Protein AF-A0A8T4ANC4-F1 (afdb_monomer)

Nearest PDB structures (foldseek):
  5xg2-assembly1_A  TM=4.108E-01  e=2.585E+00  Pyrococcus yayanosii CH1
  3ja6-assembly1_H  TM=3.100E-01  e=5.871E+00  Escherichia coli
  5nnv-assembly1_A  TM=3.355E-01  e=8.610E+00  Bacillus subtilis subsp. subtilis str. 168

Solvent-accessible surface area (backbone atoms only — not comparable to full-atom values): 14497 Å² total; per-residue (Å²): 143,85,82,85,87,81,89,78,90,84,82,88,84,86,84,88,86,80,91,85,85,85,86,83,89,81,90,84,80,87,84,82,96,83,64,72,63,65,54,47,55,53,48,50,52,50,51,50,50,51,47,53,52,51,51,50,52,47,52,51,52,51,50,53,52,51,50,51,55,49,51,60,47,52,54,47,52,55,49,50,54,50,49,51,54,50,50,55,53,50,51,56,49,49,51,55,51,50,54,57,45,50,56,49,50,50,55,50,51,51,53,50,51,55,49,49,50,57,48,51,52,58,47,50,55,50,51,49,57,47,45,56,55,49,34,55,54,49,51,58,48,50,54,52,52,50,60,48,50,55,56,47,51,61,50,48,53,54,45,41,73,74,70,44,89,50,64,70,31,53,50,32,44,48,54,17,51,51,31,40,51,52,16,48,54,32,37,49,53,38,50,49,50,50,55,56,50,64,63,42,48,37,99,78,76,52,66,74,51,56,71,67,58,55,52,46,54,54,52,49,38,52,46,54,23,50,51,32,47,48,51,16,52,50,34,42,48,51,19,50,49,40,52,47,51,51,53,52,53,53,55,53,57,69,71,74,114

Sequence (257 aa):
MKKSFKSVSGAALALAFLLGGAPALAQDASTVSVDRETARVEFEAKREANRAEFEATRVEIDATRDVKRAEEREERIVSEEREDRLRISEDGRKENIEEKREERKEKLAERKADLREKLSDRAKDRIEKYLERMSRKMSAMADRLEQIVDRFDDRLNKIEEDGNDVSSARTALADAKEAISDARAQIEILANTSVDLSSSLGADGSVATDPREALAKVKEAASTAREALKDAHESLRDAVEAIRNLKLSASVLNAVE

Secondary structure (DSSP, 8-state):
----PPP----------------------------TTHHHHHHHHHHHHHHHHHHHHHHHHHHHHHHHHHHHHHHHHHHHHHHHHHHHHHHHHHHHHHHHHHHHHHHHHHHHHHHHHHHHHHHHHHHHHHHHHHHHHHHHHHHHHHHHHHHHHHHHHHHHHTT---HHHHHHHHHHHHHHHHHHHHHHHHHHHHHHHHHHS-TTS--SS-HHHHHHHHHHHHHHHHHHHHHHHHHHHHHHHHHHHHHHHHHHHTTT-

Radius of gyration: 59.28 Å; Cα contacts (8 Å, |Δi|>4): 116; chains: 1; bounding box: 136×34×156 Å

Structure (mmCIF, N/CA/C/O backbone):
data_AF-A0A8T4ANC4-F1
#
_entry.id   AF-A0A8T4ANC4-F1
#
loop_
_atom_site.group_PDB
_atom_site.id
_atom_site.type_symbol
_atom_site.label_atom_id
_atom_site.label_alt_id
_atom_site.label_comp_id
_atom_site.label_asym_id
_atom_site.label_entity_id
_atom_site.label_seq_id
_atom_site.pdbx_PDB_ins_code
_atom_site.Cartn_x
_atom_site.Cartn_y
_atom_site.Cartn_z
_atom_site.occupancy
_atom_site.B_iso_or_equiv
_atom_site.auth_seq_id
_atom_site.auth_comp_id
_atom_site.auth_asym_id
_atom_site.auth_atom_id
_atom_site.pdbx_PDB_model_num
ATOM 1 N N . MET A 1 1 ? 45.844 6.140 -20.511 1.00 45.94 1 MET A N 1
ATOM 2 C CA . MET A 1 1 ? 47.074 5.313 -20.531 1.00 45.94 1 MET A CA 1
ATOM 3 C C . MET A 1 1 ? 46.849 4.087 -21.407 1.00 45.94 1 MET A C 1
ATOM 5 O O . MET A 1 1 ? 46.206 3.157 -20.948 1.00 45.94 1 MET A O 1
ATOM 9 N N . LYS A 1 2 ? 47.349 4.072 -22.646 1.00 39.16 2 LYS A N 1
ATOM 10 C CA . LYS A 1 2 ? 47.641 2.845 -23.410 1.00 39.16 2 LYS A CA 1
ATOM 11 C C . LYS A 1 2 ? 48.737 3.187 -24.423 1.00 39.16 2 LYS A C 1
ATOM 13 O O . LYS A 1 2 ? 48.674 4.222 -25.076 1.00 39.16 2 LYS A O 1
ATOM 18 N N . LYS A 1 3 ? 49.804 2.392 -24.377 1.00 38.97 3 LYS A N 1
ATOM 19 C CA . LYS A 1 3 ? 51.144 2.651 -24.913 1.00 38.97 3 LYS A CA 1
ATOM 20 C C . LYS A 1 3 ? 51.295 2.150 -26.357 1.00 38.97 3 LYS A C 1
ATOM 22 O O . LYS A 1 3 ? 50.719 1.130 -26.705 1.00 38.97 3 LYS A O 1
ATOM 27 N N . SER A 1 4 ? 52.128 2.883 -27.101 1.00 40.22 4 SER A N 1
ATOM 28 C CA . SER A 1 4 ? 53.054 2.520 -28.193 1.00 40.22 4 SER A CA 1
ATOM 29 C C . SER A 1 4 ? 52.849 1.230 -29.002 1.00 40.22 4 SER A C 1
ATOM 31 O O . SER A 1 4 ? 52.949 0.132 -28.457 1.00 40.22 4 SER A O 1
ATOM 33 N N . PHE A 1 5 ? 52.842 1.376 -30.330 1.00 38.88 5 PHE A N 1
ATOM 34 C CA . PHE A 1 5 ? 53.338 0.359 -31.260 1.00 38.88 5 PHE A CA 1
ATOM 35 C C . PHE A 1 5 ? 54.724 0.783 -31.770 1.00 38.88 5 PHE A C 1
ATOM 37 O O . PHE A 1 5 ? 54.884 1.874 -32.314 1.00 38.88 5 PHE A O 1
ATOM 44 N N . LYS A 1 6 ? 55.732 -0.060 -31.522 1.00 40.78 6 LYS A N 1
ATOM 45 C CA . LYS A 1 6 ? 57.096 0.059 -32.054 1.00 40.78 6 LYS A CA 1
ATOM 46 C C . LYS A 1 6 ? 57.161 -0.623 -33.421 1.00 40.78 6 LYS A C 1
ATOM 48 O O . LYS A 1 6 ? 56.666 -1.737 -33.566 1.00 40.78 6 LYS A O 1
ATOM 53 N N . SER A 1 7 ? 57.817 0.028 -34.375 1.00 42.31 7 SER A N 1
ATOM 54 C CA . SER A 1 7 ? 58.335 -0.570 -35.603 1.00 42.31 7 SER A CA 1
ATOM 55 C C . SER A 1 7 ? 59.551 -1.449 -35.288 1.00 42.31 7 SER A C 1
ATOM 57 O O . SER A 1 7 ? 60.391 -1.086 -34.462 1.00 42.31 7 SER A O 1
ATOM 59 N N . VAL A 1 8 ? 59.649 -2.608 -35.942 1.00 43.81 8 VAL A N 1
ATOM 60 C CA . VAL A 1 8 ? 60.835 -3.471 -35.909 1.00 43.81 8 VAL A CA 1
ATOM 61 C C . VAL A 1 8 ? 61.186 -3.881 -37.335 1.00 43.81 8 VAL A C 1
ATOM 63 O O . VAL A 1 8 ? 60.352 -4.407 -38.068 1.00 43.81 8 VAL A O 1
ATOM 66 N N . SER A 1 9 ? 62.436 -3.591 -37.688 1.00 41.03 9 SER A N 1
ATOM 67 C CA . SER A 1 9 ? 63.165 -4.007 -38.881 1.00 41.03 9 SER A CA 1
ATOM 68 C C . SER A 1 9 ? 63.249 -5.526 -39.039 1.00 41.03 9 SER A C 1
ATOM 70 O O . SER A 1 9 ? 63.432 -6.245 -38.060 1.00 41.03 9 SER A O 1
ATOM 72 N N . GLY A 1 10 ? 63.266 -5.992 -40.288 1.00 36.00 10 GLY A N 1
ATOM 73 C CA . GLY A 1 10 ? 63.729 -7.325 -40.672 1.00 36.00 10 GLY A CA 1
ATOM 74 C C . GLY A 1 10 ? 64.713 -7.204 -41.832 1.00 36.00 10 GLY A C 1
ATOM 75 O O . GLY A 1 10 ? 64.363 -6.688 -42.889 1.00 36.00 10 GLY A O 1
ATOM 76 N N . ALA A 1 11 ? 65.955 -7.611 -41.589 1.00 37.06 11 ALA A N 1
ATOM 77 C CA . ALA A 1 11 ? 67.094 -7.520 -42.487 1.00 37.06 11 ALA A CA 1
ATOM 78 C C . ALA A 1 11 ? 67.348 -8.834 -43.248 1.00 37.06 11 ALA A C 1
ATOM 80 O O . ALA A 1 11 ? 67.011 -9.903 -42.753 1.00 37.06 11 ALA A O 1
ATOM 81 N N . ALA A 1 12 ? 68.077 -8.690 -44.363 1.00 35.41 12 ALA A N 1
ATOM 82 C CA . ALA A 1 12 ? 69.044 -9.628 -44.947 1.00 35.41 12 ALA A CA 1
ATOM 83 C C . ALA A 1 12 ? 68.546 -10.962 -45.541 1.00 35.41 12 ALA A C 1
ATOM 85 O O . ALA A 1 12 ? 68.026 -11.810 -44.832 1.00 35.41 12 ALA A O 1
ATOM 86 N N . LEU A 1 13 ? 68.909 -11.228 -46.805 1.00 34.06 13 LEU A N 1
ATOM 87 C CA . LEU A 1 13 ? 69.908 -12.267 -47.099 1.00 34.06 13 LEU A CA 1
ATOM 88 C C . LEU A 1 13 ? 70.420 -12.184 -48.547 1.00 34.06 13 LEU A C 1
ATOM 90 O O . LEU A 1 13 ? 69.656 -12.152 -49.506 1.00 34.06 13 LEU A O 1
ATOM 94 N N . ALA A 1 14 ? 71.744 -12.140 -48.663 1.00 38.69 14 ALA A N 1
ATOM 95 C CA . ALA A 1 14 ? 72.514 -12.244 -49.891 1.00 38.69 14 ALA A CA 1
ATOM 96 C C . ALA A 1 14 ? 72.558 -13.696 -50.395 1.00 38.69 14 ALA A C 1
ATOM 98 O O . ALA A 1 14 ? 72.587 -14.621 -49.585 1.00 38.69 14 ALA A O 1
ATOM 99 N N . LEU A 1 15 ? 72.681 -13.894 -51.711 1.00 34.56 15 LEU A N 1
ATOM 100 C CA . LEU A 1 15 ? 73.161 -15.160 -52.264 1.00 34.56 15 LEU A CA 1
ATOM 101 C C . LEU A 1 15 ? 74.187 -14.894 -53.370 1.00 34.56 15 LEU A C 1
ATOM 103 O O . LEU A 1 15 ? 73.854 -14.587 -54.512 1.00 34.56 15 LEU A O 1
ATOM 107 N N . ALA A 1 16 ? 75.455 -14.985 -52.976 1.00 38.34 16 ALA A N 1
ATOM 108 C CA . ALA A 1 16 ? 76.593 -15.153 -53.860 1.00 38.34 16 ALA A CA 1
ATOM 109 C C . ALA A 1 16 ? 76.707 -16.637 -54.240 1.00 38.34 16 ALA A C 1
ATOM 111 O O . ALA A 1 16 ? 76.628 -17.497 -53.363 1.00 38.34 16 ALA A O 1
ATOM 112 N N . PHE A 1 17 ? 76.950 -16.930 -55.517 1.00 36.00 17 PHE A N 1
ATOM 113 C CA . PHE A 1 17 ? 77.496 -18.218 -55.940 1.00 36.00 17 PHE A CA 1
ATOM 114 C C . PHE A 1 17 ? 78.800 -17.970 -56.699 1.00 36.00 17 PHE A C 1
ATOM 116 O O . PHE A 1 17 ? 78.874 -17.145 -57.608 1.00 36.00 17 PHE A O 1
ATOM 123 N N . LEU A 1 18 ? 79.838 -18.645 -56.223 1.00 36.09 18 LEU A N 1
ATOM 124 C CA . LEU A 1 18 ? 81.259 -18.475 -56.496 1.00 36.09 18 LEU A CA 1
ATOM 125 C C . LEU A 1 18 ? 81.783 -19.837 -56.988 1.00 36.09 18 LEU A C 1
ATOM 127 O O . LEU A 1 18 ? 81.267 -20.867 -56.561 1.00 36.09 18 LEU A O 1
ATOM 131 N N . LEU A 1 19 ? 82.867 -19.795 -57.771 1.00 34.94 19 LEU A N 1
ATOM 132 C CA . LEU A 1 19 ? 83.846 -20.856 -58.082 1.00 34.94 19 LEU A CA 1
ATOM 133 C C . LEU A 1 19 ? 83.622 -21.777 -59.292 1.00 34.94 19 LEU A C 1
ATOM 135 O O . LEU A 1 19 ? 82.712 -22.595 -59.326 1.00 34.94 19 LEU A O 1
ATOM 139 N N . GLY A 1 20 ? 84.649 -21.786 -60.157 1.00 33.09 20 GLY A N 1
ATOM 140 C CA . GLY A 1 20 ? 85.230 -23.049 -60.621 1.00 33.09 20 GLY A CA 1
ATOM 141 C C . GLY A 1 20 ? 86.049 -23.013 -61.917 1.00 33.09 20 GLY A C 1
ATOM 142 O O . GLY A 1 20 ? 85.520 -23.370 -62.957 1.00 33.09 20 GLY A O 1
ATOM 143 N N . GLY A 1 21 ? 87.357 -22.727 -61.826 1.00 33.56 21 GLY A N 1
ATOM 144 C CA . GLY A 1 21 ? 88.378 -23.437 -62.624 1.00 33.56 21 GLY A CA 1
ATOM 145 C C . GLY A 1 21 ? 89.008 -22.734 -63.839 1.00 33.56 21 GLY A C 1
ATOM 146 O O . GLY A 1 21 ? 88.454 -22.745 -64.930 1.00 33.56 21 GLY A O 1
ATOM 147 N N . ALA A 1 22 ? 90.243 -22.247 -63.669 1.00 46.62 22 ALA A N 1
ATOM 148 C CA . ALA A 1 22 ? 91.255 -22.175 -64.737 1.00 46.62 22 ALA A CA 1
ATOM 149 C C . ALA A 1 22 ? 92.003 -23.527 -64.826 1.00 46.62 22 ALA A C 1
ATOM 151 O O . ALA A 1 22 ? 92.054 -24.232 -63.811 1.00 46.62 22 ALA A O 1
ATOM 152 N N . PRO A 1 23 ? 92.617 -23.889 -65.975 1.00 51.31 23 PRO A N 1
ATOM 153 C CA . PRO A 1 23 ? 94.068 -23.661 -66.077 1.00 51.31 23 PRO A CA 1
ATOM 154 C C . PRO A 1 23 ? 94.650 -23.385 -67.491 1.00 51.31 23 PRO A C 1
ATOM 156 O O . PRO A 1 23 ? 94.137 -23.829 -68.508 1.00 51.31 23 PRO A O 1
ATOM 159 N N . ALA A 1 24 ? 95.793 -22.684 -67.466 1.00 41.00 24 ALA A N 1
ATOM 160 C CA . ALA A 1 24 ? 97.054 -22.890 -68.205 1.00 41.00 24 ALA A CA 1
ATOM 161 C C . ALA A 1 24 ? 97.133 -22.970 -69.758 1.00 41.00 24 ALA A C 1
ATOM 163 O O . ALA A 1 24 ? 96.743 -23.947 -70.379 1.00 41.00 24 ALA A O 1
ATOM 164 N N . LEU A 1 25 ? 97.817 -21.951 -70.311 1.00 44.84 25 LEU A N 1
ATOM 165 C CA . LEU A 1 25 ? 98.916 -21.942 -71.309 1.00 44.84 25 LEU A CA 1
ATOM 166 C C . LEU A 1 25 ? 99.045 -23.069 -72.362 1.00 44.84 25 LEU A C 1
ATOM 168 O O . LEU A 1 25 ? 99.369 -24.198 -72.012 1.00 44.84 25 LEU A O 1
ATOM 172 N N . ALA A 1 26 ? 99.093 -22.677 -73.645 1.00 37.03 26 ALA A N 1
ATOM 173 C CA . ALA A 1 26 ? 100.099 -23.148 -74.612 1.00 37.03 26 ALA A CA 1
ATOM 174 C C . ALA A 1 26 ? 100.214 -22.182 -75.811 1.00 37.03 26 ALA A C 1
ATOM 176 O O . ALA A 1 26 ? 99.214 -21.686 -76.326 1.00 37.03 26 ALA A O 1
ATOM 177 N N . GLN A 1 27 ? 101.456 -21.901 -76.208 1.00 39.12 27 GLN A N 1
ATOM 178 C CA . GLN A 1 27 ? 101.851 -21.204 -77.435 1.00 39.12 27 GLN A CA 1
ATOM 179 C C . GLN A 1 27 ? 101.400 -22.003 -78.667 1.00 39.12 27 GLN A C 1
ATOM 181 O O . GLN A 1 27 ? 101.553 -23.216 -78.652 1.00 39.12 27 GLN A O 1
ATOM 186 N N . ASP A 1 28 ? 100.987 -21.343 -79.752 1.00 33.12 28 ASP A N 1
ATOM 187 C CA . ASP A 1 28 ? 101.677 -21.570 -81.024 1.00 33.12 28 ASP A CA 1
ATOM 188 C C . ASP A 1 28 ? 101.435 -20.453 -82.039 1.00 33.12 28 ASP A C 1
ATOM 190 O O . ASP A 1 28 ? 100.397 -19.788 -82.069 1.00 33.12 28 ASP A O 1
ATOM 194 N N . ALA A 1 29 ? 102.475 -20.209 -82.820 1.00 35.03 29 ALA A N 1
ATOM 195 C CA . ALA A 1 29 ? 102.583 -19.130 -83.772 1.00 35.03 29 ALA A CA 1
ATOM 196 C C . ALA A 1 29 ? 101.974 -19.504 -85.129 1.00 35.03 29 ALA A C 1
ATOM 198 O O . ALA A 1 29 ? 102.022 -20.647 -85.564 1.00 35.03 29 ALA A O 1
ATOM 199 N N . SER A 1 30 ? 101.565 -18.460 -85.855 1.00 40.00 30 SER A N 1
ATOM 200 C CA . SER A 1 30 ? 101.460 -18.396 -87.319 1.00 40.00 30 SER A CA 1
ATOM 201 C C . SER A 1 30 ? 100.436 -19.312 -88.004 1.00 40.00 30 SER A C 1
ATOM 203 O O . SER A 1 30 ? 100.580 -20.524 -88.046 1.00 40.00 30 SER A O 1
ATOM 205 N N . THR A 1 31 ? 99.453 -18.720 -88.688 1.00 37.53 31 THR A N 1
ATOM 206 C CA . THR A 1 31 ? 99.399 -18.648 -90.163 1.00 37.53 31 THR A CA 1
ATOM 207 C C . THR A 1 31 ? 98.029 -18.151 -90.654 1.00 37.53 31 THR A C 1
ATOM 209 O O . THR A 1 31 ? 96.979 -18.593 -90.216 1.00 37.53 31 THR A O 1
ATOM 212 N N . VAL A 1 32 ? 98.094 -17.223 -91.612 1.00 37.09 32 VAL A N 1
ATOM 213 C CA . VAL A 1 32 ? 97.262 -17.179 -92.827 1.00 37.09 32 VAL A CA 1
ATOM 214 C C . VAL A 1 32 ? 95.788 -16.764 -92.685 1.00 37.09 32 VAL A C 1
ATOM 216 O O . VAL A 1 32 ? 94.837 -17.529 -92.622 1.00 37.09 32 VAL A O 1
ATOM 219 N N . SER A 1 33 ? 95.654 -15.448 -92.791 1.00 48.84 33 SER A N 1
ATOM 220 C CA . SER A 1 33 ? 94.652 -14.690 -93.537 1.00 48.84 33 SER A CA 1
ATOM 221 C C . SER A 1 33 ? 93.990 -15.388 -94.747 1.00 48.84 33 SER A C 1
ATOM 223 O O . SER A 1 33 ? 94.434 -15.144 -95.862 1.00 48.84 33 SER A O 1
ATOM 225 N N . VAL A 1 34 ? 92.893 -16.134 -94.558 1.00 48.47 34 VAL A N 1
ATOM 226 C CA . VAL A 1 34 ? 91.759 -16.267 -95.513 1.00 48.47 34 VAL A CA 1
ATOM 227 C C . VAL A 1 34 ? 90.491 -16.712 -94.745 1.00 48.47 34 VAL A C 1
ATOM 229 O O . VAL A 1 34 ? 90.050 -17.836 -94.901 1.00 48.47 34 VAL A O 1
ATOM 232 N N . ASP A 1 35 ? 89.920 -15.880 -93.861 1.00 49.34 35 ASP A N 1
ATOM 233 C CA . ASP A 1 35 ? 88.627 -16.207 -93.194 1.00 49.34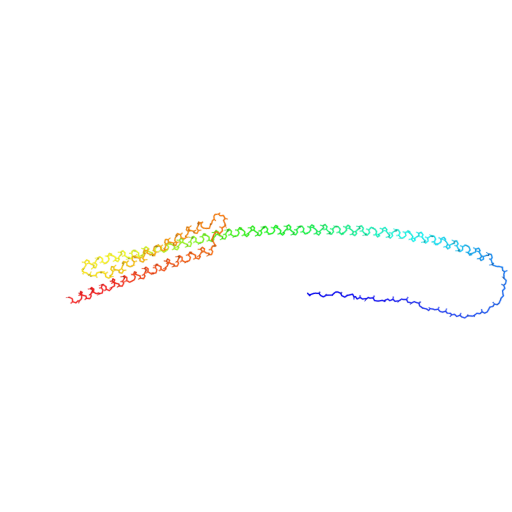 35 ASP A CA 1
ATOM 234 C C . ASP A 1 35 ? 87.893 -14.965 -92.625 1.00 49.34 35 ASP A C 1
ATOM 236 O O . ASP A 1 35 ? 87.234 -14.981 -91.587 1.00 49.34 35 ASP A O 1
ATOM 240 N N . ARG A 1 36 ? 88.066 -13.801 -93.272 1.00 49.44 36 ARG A N 1
ATOM 241 C CA . ARG A 1 36 ? 87.538 -12.504 -92.788 1.00 49.44 36 ARG A CA 1
ATOM 242 C C . ARG A 1 36 ? 86.179 -12.120 -93.391 1.00 49.44 36 ARG A C 1
ATOM 244 O O . ARG A 1 36 ? 85.503 -11.255 -92.837 1.00 49.44 36 ARG A O 1
ATOM 251 N N . GLU A 1 37 ? 85.788 -12.735 -94.508 1.00 53.03 37 GLU A N 1
ATOM 252 C CA . GLU A 1 37 ? 84.476 -12.537 -95.148 1.00 53.03 37 GLU A CA 1
ATOM 253 C C . GLU A 1 37 ? 83.412 -13.486 -94.584 1.00 53.03 37 GLU A C 1
ATOM 255 O O . GLU A 1 37 ? 82.323 -13.032 -94.243 1.00 53.03 37 GLU A O 1
ATOM 260 N N . THR A 1 38 ? 83.753 -14.757 -94.364 1.00 56.94 38 THR A N 1
ATOM 261 C CA . THR A 1 38 ? 82.919 -15.760 -93.672 1.00 56.94 38 THR A CA 1
ATOM 262 C C . THR A 1 38 ? 82.548 -15.297 -92.261 1.00 56.94 38 THR A C 1
ATOM 264 O O . THR A 1 38 ? 81.372 -15.259 -91.908 1.00 56.94 38 THR A O 1
ATOM 267 N N . ALA A 1 39 ? 83.520 -14.782 -91.501 1.00 57.03 39 ALA A N 1
ATOM 268 C CA . ALA A 1 39 ? 83.288 -14.222 -90.169 1.00 57.03 39 ALA A CA 1
ATOM 269 C C . ALA A 1 39 ? 82.398 -12.958 -90.154 1.00 57.03 39 ALA A C 1
ATOM 271 O O . ALA A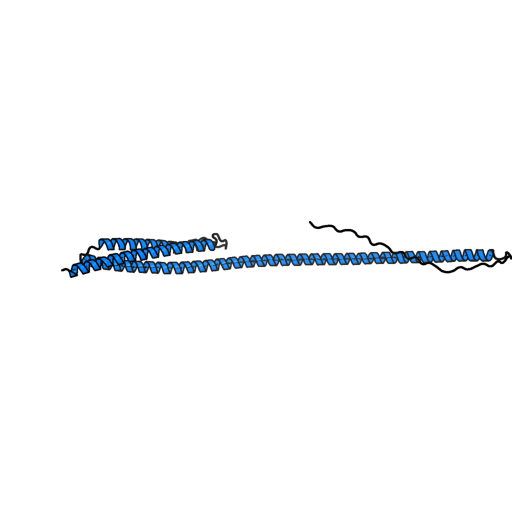 1 39 ? 81.715 -12.706 -89.162 1.00 57.03 39 ALA A O 1
ATOM 272 N N . ARG A 1 40 ? 82.386 -12.144 -91.224 1.00 61.09 40 ARG A N 1
ATOM 273 C CA . ARG A 1 40 ? 81.507 -10.960 -91.329 1.00 61.09 40 ARG A CA 1
ATOM 274 C C . ARG A 1 40 ? 80.070 -11.346 -91.665 1.00 61.09 40 ARG A C 1
ATOM 276 O O . ARG A 1 40 ? 79.160 -10.831 -91.025 1.00 61.09 40 ARG A O 1
ATOM 283 N N . VAL A 1 41 ? 79.883 -12.280 -92.597 1.00 64.50 41 VAL A N 1
ATOM 284 C CA . VAL A 1 41 ? 78.559 -12.811 -92.957 1.00 64.50 41 VAL A CA 1
ATOM 285 C C . VAL A 1 41 ? 77.938 -13.561 -91.775 1.00 64.50 41 VAL A C 1
ATOM 287 O O . VAL A 1 41 ? 76.769 -13.357 -91.464 1.00 64.50 41 VAL A O 1
ATOM 290 N N . GLU A 1 42 ? 78.723 -14.345 -91.032 1.00 65.00 42 GLU A N 1
ATOM 291 C CA . GLU A 1 42 ? 78.255 -14.985 -89.797 1.00 65.00 42 GLU A CA 1
ATOM 292 C C . GLU A 1 42 ? 77.925 -13.979 -88.688 1.00 65.00 42 GLU A C 1
ATOM 294 O O . GLU A 1 42 ? 77.008 -14.207 -87.899 1.00 65.00 42 GLU A O 1
ATOM 299 N N . PHE A 1 43 ? 78.657 -12.866 -88.602 1.00 68.19 43 PHE A N 1
ATOM 300 C CA . PHE A 1 43 ? 78.391 -11.822 -87.615 1.00 68.19 43 PHE A CA 1
ATOM 301 C C . PHE A 1 43 ? 77.118 -11.032 -87.942 1.00 68.19 43 PHE A C 1
ATOM 303 O O . PHE A 1 43 ? 76.342 -10.729 -87.037 1.00 68.19 43 PHE A O 1
ATOM 310 N N . GLU A 1 44 ? 76.871 -10.729 -89.216 1.00 73.50 44 GLU A N 1
ATOM 311 C CA . GLU A 1 44 ? 75.634 -10.086 -89.671 1.00 73.50 44 GLU A CA 1
ATOM 312 C C . GLU A 1 44 ? 74.431 -11.021 -89.514 1.00 73.50 44 GLU A C 1
ATOM 314 O O . GLU A 1 44 ? 73.434 -10.611 -88.921 1.00 73.50 44 GLU A O 1
ATOM 319 N N . ALA A 1 45 ? 74.567 -12.300 -89.879 1.00 73.06 45 ALA A N 1
ATOM 320 C CA . ALA A 1 45 ? 73.540 -13.314 -89.646 1.00 73.06 45 ALA A CA 1
ATOM 321 C C . ALA A 1 45 ? 73.236 -13.505 -88.148 1.00 73.06 45 ALA A C 1
ATOM 323 O O . ALA A 1 45 ? 72.073 -13.545 -87.752 1.00 73.06 45 ALA A O 1
ATOM 324 N N . LYS A 1 46 ? 74.259 -13.534 -87.278 1.00 75.12 46 LYS A N 1
ATOM 325 C CA . LYS A 1 46 ? 74.071 -13.547 -85.813 1.00 75.12 46 LYS A CA 1
ATOM 326 C C . LYS A 1 46 ? 73.393 -12.278 -85.307 1.00 75.12 46 LYS A C 1
ATOM 328 O O . LYS A 1 46 ? 72.614 -12.335 -84.363 1.00 75.12 46 LYS A O 1
ATOM 333 N N . ARG A 1 47 ? 73.677 -11.121 -85.903 1.00 75.19 47 ARG A N 1
ATOM 334 C CA . ARG A 1 47 ? 73.087 -9.841 -85.496 1.00 75.19 47 ARG A CA 1
ATOM 335 C C . ARG A 1 47 ? 71.621 -9.723 -85.913 1.00 75.19 47 ARG A C 1
ATOM 337 O O . ARG A 1 47 ? 70.837 -9.158 -85.154 1.00 75.19 47 ARG A O 1
ATOM 344 N N . GLU A 1 48 ? 71.256 -10.248 -87.077 1.00 78.88 48 GLU A N 1
ATOM 345 C CA . GLU A 1 48 ? 69.866 -10.335 -87.533 1.00 78.88 48 GLU A CA 1
ATOM 346 C C . GLU A 1 48 ? 69.075 -11.378 -86.742 1.00 78.88 48 GLU A C 1
ATOM 348 O O . GLU A 1 48 ? 67.980 -11.066 -86.280 1.00 78.88 48 GLU A O 1
ATOM 353 N N . ALA A 1 49 ? 69.661 -12.548 -86.472 1.00 75.56 49 ALA A N 1
ATOM 354 C CA . ALA A 1 49 ? 69.066 -13.553 -85.591 1.00 75.56 49 ALA A CA 1
ATOM 355 C C . ALA A 1 49 ? 68.826 -12.992 -84.179 1.00 75.56 49 ALA A C 1
ATOM 357 O O . ALA A 1 49 ? 67.711 -13.058 -83.675 1.00 75.56 49 ALA A O 1
ATOM 358 N N . ASN A 1 50 ? 69.820 -12.317 -83.590 1.00 77.06 50 ASN A N 1
ATOM 359 C CA . ASN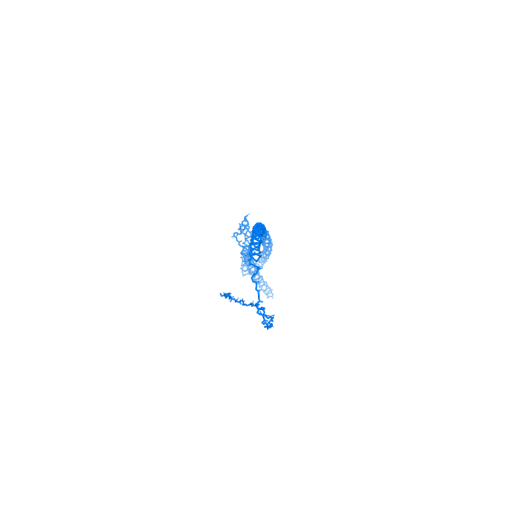 A 1 50 ? 69.671 -11.673 -82.282 1.00 77.06 50 ASN A CA 1
ATOM 360 C C . ASN A 1 50 ? 68.626 -10.545 -82.288 1.00 77.06 50 ASN A C 1
ATOM 362 O O . ASN A 1 50 ? 67.973 -10.315 -81.275 1.00 77.06 50 ASN A O 1
ATOM 366 N N . ARG A 1 51 ? 68.463 -9.809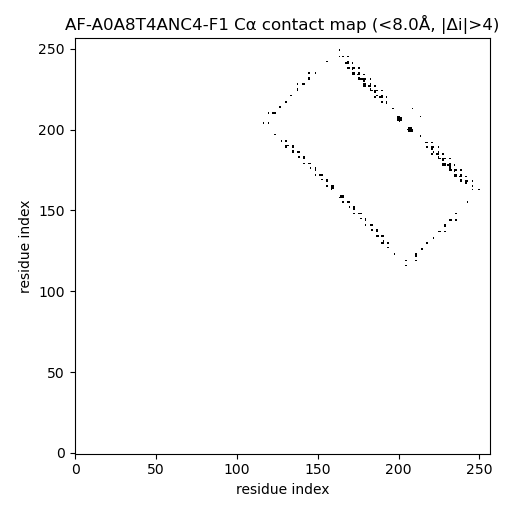 -83.399 1.00 78.88 51 ARG A N 1
ATOM 367 C CA . ARG A 1 51 ? 67.398 -8.799 -83.528 1.00 78.88 51 ARG A CA 1
ATOM 368 C C . ARG A 1 51 ? 66.022 -9.442 -83.605 1.00 78.88 51 ARG A C 1
ATOM 370 O O . ARG A 1 51 ? 65.127 -8.980 -82.908 1.00 78.88 51 ARG A O 1
ATOM 377 N N . ALA A 1 52 ? 65.874 -10.502 -84.394 1.00 78.38 52 ALA A N 1
ATOM 378 C CA . ALA A 1 52 ? 64.627 -11.246 -84.500 1.00 78.38 52 ALA A CA 1
ATOM 379 C C . ALA A 1 52 ? 64.246 -11.895 -83.159 1.00 78.38 52 ALA A C 1
ATOM 381 O O . ALA A 1 52 ? 63.099 -11.795 -82.735 1.00 78.38 52 ALA A O 1
ATOM 382 N N . GLU A 1 53 ? 65.209 -12.476 -82.439 1.00 78.12 53 GLU A N 1
ATOM 383 C CA . GLU A 1 53 ? 65.003 -13.007 -81.087 1.00 78.12 53 GLU A CA 1
ATOM 384 C C . GLU A 1 53 ? 64.659 -11.904 -80.078 1.00 78.12 53 GLU A C 1
ATOM 386 O O . GLU A 1 53 ? 63.769 -12.082 -79.247 1.00 78.12 53 GLU A O 1
ATOM 391 N N . PHE A 1 54 ? 65.303 -10.736 -80.157 1.00 76.44 54 PHE A N 1
ATOM 392 C CA . PHE A 1 54 ? 64.991 -9.604 -79.280 1.00 76.44 54 PHE A CA 1
ATOM 393 C C . PHE A 1 54 ? 63.604 -9.005 -79.558 1.00 76.44 54 PHE A C 1
ATOM 395 O O . PHE A 1 54 ? 62.893 -8.607 -78.639 1.00 76.44 54 PHE A O 1
ATOM 402 N N . GLU A 1 55 ? 63.189 -8.941 -80.821 1.00 80.56 55 GLU A N 1
ATOM 403 C CA . GLU A 1 55 ? 61.846 -8.498 -81.201 1.00 80.56 55 GLU A CA 1
ATOM 404 C C . GLU A 1 55 ? 60.781 -9.518 -80.794 1.00 80.56 55 GLU A C 1
ATOM 406 O O . GLU A 1 55 ? 59.756 -9.126 -80.239 1.00 80.56 55 GLU A O 1
ATOM 411 N N . ALA A 1 56 ? 61.045 -10.815 -80.975 1.00 79.38 56 ALA A N 1
ATOM 412 C CA . ALA A 1 56 ? 60.154 -11.881 -80.526 1.00 79.38 56 ALA A CA 1
ATOM 413 C C . ALA A 1 56 ? 59.986 -11.874 -78.998 1.00 79.38 56 ALA A C 1
ATOM 415 O O . ALA A 1 56 ? 58.862 -11.854 -78.500 1.00 79.38 56 ALA A O 1
ATOM 416 N N . THR A 1 57 ? 61.091 -11.787 -78.253 1.00 79.81 57 THR A N 1
ATOM 417 C CA . THR A 1 57 ? 61.068 -11.689 -76.783 1.00 79.81 57 THR A CA 1
ATOM 418 C C . THR A 1 57 ? 60.404 -10.400 -76.305 1.00 79.81 57 THR A C 1
ATOM 420 O O . THR A 1 57 ? 59.672 -10.423 -75.321 1.00 79.81 57 THR A O 1
ATOM 423 N N . ARG A 1 58 ? 60.577 -9.271 -77.003 1.00 83.62 58 ARG A N 1
ATOM 424 C CA . ARG A 1 58 ? 59.870 -8.023 -76.677 1.00 83.62 58 ARG A CA 1
ATOM 425 C C . ARG A 1 58 ? 58.358 -8.150 -76.863 1.00 83.62 58 ARG A C 1
ATOM 427 O O . ARG A 1 58 ? 57.617 -7.716 -75.987 1.00 83.62 58 ARG A O 1
ATOM 434 N N . VAL A 1 59 ? 57.905 -8.751 -77.964 1.00 83.06 59 VAL A N 1
ATOM 435 C CA . VAL A 1 59 ? 56.476 -9.004 -78.213 1.00 83.06 59 VAL A CA 1
ATOM 436 C C . VAL A 1 59 ? 55.897 -9.952 -77.160 1.00 83.06 59 VAL A C 1
ATOM 438 O O . VAL A 1 59 ? 54.798 -9.718 -76.665 1.00 83.06 59 VAL A O 1
ATOM 441 N N . GLU A 1 60 ? 56.646 -10.977 -76.756 1.00 81.56 60 GLU A N 1
ATOM 442 C CA . GLU A 1 60 ? 56.247 -11.902 -75.690 1.00 81.56 60 GLU A CA 1
ATOM 443 C C . GLU A 1 60 ? 56.178 -11.212 -74.313 1.00 81.56 60 GLU A C 1
ATOM 445 O O . GLU A 1 60 ? 55.230 -11.412 -73.550 1.00 81.56 60 GLU A O 1
ATOM 450 N N . ILE A 1 61 ? 57.129 -10.326 -74.000 1.00 80.31 61 ILE A N 1
ATOM 451 C CA . ILE A 1 61 ? 57.121 -9.518 -72.770 1.00 80.31 61 ILE A CA 1
ATOM 452 C C . ILE A 1 61 ? 55.941 -8.535 -72.756 1.00 80.31 61 ILE A C 1
ATOM 454 O O . ILE A 1 61 ? 55.292 -8.373 -71.722 1.00 80.31 61 ILE A O 1
ATOM 458 N N . ASP A 1 62 ? 55.633 -7.881 -73.876 1.00 86.69 62 ASP A N 1
ATOM 459 C CA . ASP A 1 62 ? 54.496 -6.958 -73.957 1.00 86.69 62 ASP A CA 1
ATOM 460 C C . ASP A 1 62 ? 53.160 -7.719 -73.848 1.00 86.69 62 ASP A C 1
ATOM 462 O O . ASP A 1 62 ? 52.285 -7.314 -73.079 1.00 86.69 62 ASP A O 1
ATOM 466 N N . ALA A 1 63 ? 53.040 -8.884 -74.496 1.00 84.44 63 ALA A N 1
ATOM 467 C CA . ALA A 1 63 ? 51.868 -9.752 -74.380 1.00 84.44 63 ALA A CA 1
ATOM 468 C C . ALA A 1 63 ? 51.662 -10.267 -72.945 1.00 84.44 63 ALA A C 1
ATOM 470 O O . ALA A 1 63 ? 50.558 -10.183 -72.405 1.00 84.44 63 ALA A O 1
ATOM 471 N N . THR A 1 64 ? 52.721 -10.743 -72.283 1.00 83.50 64 THR A N 1
ATOM 472 C CA . THR A 1 64 ? 52.645 -11.189 -70.878 1.00 83.50 64 THR A CA 1
ATOM 473 C C . THR A 1 64 ? 52.322 -10.038 -69.927 1.00 83.50 64 THR A C 1
ATOM 475 O O . THR A 1 64 ? 51.577 -10.219 -68.962 1.00 83.50 64 THR A O 1
ATOM 478 N N . ARG A 1 65 ? 52.818 -8.826 -70.202 1.00 84.56 65 ARG A N 1
ATOM 479 C CA . ARG A 1 65 ? 52.498 -7.630 -69.414 1.00 84.56 65 ARG A CA 1
ATOM 480 C C . ARG A 1 65 ? 51.037 -7.215 -69.554 1.00 84.56 65 ARG A C 1
ATOM 482 O O . ARG A 1 65 ? 50.448 -6.779 -68.564 1.00 84.56 65 ARG A O 1
ATOM 489 N N . ASP A 1 66 ? 50.459 -7.334 -70.742 1.00 88.06 66 ASP A N 1
ATOM 490 C CA . ASP A 1 66 ? 49.057 -6.990 -70.976 1.00 88.06 66 ASP A CA 1
ATOM 491 C C . ASP A 1 66 ? 48.097 -8.036 -70.398 1.00 88.06 66 ASP A C 1
ATOM 493 O O . ASP A 1 66 ? 47.094 -7.649 -69.798 1.00 88.06 66 ASP A O 1
ATOM 497 N N . VAL A 1 67 ? 48.454 -9.325 -70.444 1.00 87.12 67 VAL A N 1
ATOM 498 C CA . VAL A 1 67 ? 47.734 -10.388 -69.716 1.00 87.12 67 VAL A CA 1
ATOM 499 C C . VAL A 1 67 ? 47.763 -10.122 -68.212 1.00 87.12 67 VAL A C 1
ATOM 501 O O . VAL A 1 67 ? 46.711 -10.041 -67.586 1.00 87.12 67 VAL A O 1
ATOM 504 N N . LYS A 1 68 ? 48.940 -9.849 -67.639 1.00 86.88 68 LYS A N 1
ATOM 505 C CA . LYS A 1 68 ? 49.067 -9.547 -66.207 1.00 86.88 68 LYS A CA 1
ATOM 506 C C . LYS A 1 68 ? 48.273 -8.302 -65.790 1.00 86.88 68 LYS A C 1
ATOM 508 O O . LYS A 1 68 ? 47.667 -8.268 -64.726 1.00 86.88 68 LYS A O 1
ATOM 513 N N . ARG A 1 69 ? 48.246 -7.262 -66.631 1.00 86.81 69 ARG A N 1
ATOM 514 C CA . ARG A 1 69 ? 47.423 -6.061 -66.394 1.00 86.81 69 ARG A CA 1
ATOM 515 C C . ARG A 1 69 ? 45.926 -6.348 -66.475 1.00 86.81 69 ARG A C 1
ATOM 517 O O . ARG A 1 69 ? 45.166 -5.654 -65.804 1.00 86.81 69 ARG A O 1
ATOM 524 N N . ALA A 1 70 ? 45.501 -7.284 -67.321 1.00 85.62 70 ALA A N 1
ATOM 525 C CA . ALA A 1 70 ? 44.109 -7.710 -67.405 1.00 85.62 70 ALA A CA 1
ATOM 526 C C . ALA A 1 70 ? 43.710 -8.515 -66.158 1.00 85.62 70 ALA A C 1
ATOM 528 O O . ALA A 1 70 ? 42.718 -8.167 -65.523 1.00 85.62 70 ALA A O 1
ATOM 529 N N . GLU A 1 71 ? 44.539 -9.472 -65.734 1.00 86.44 71 GLU A N 1
ATOM 530 C CA . GLU A 1 71 ? 44.348 -10.248 -64.498 1.00 86.44 71 GLU A CA 1
ATOM 531 C C . GLU A 1 71 ? 44.262 -9.335 -63.263 1.00 86.44 71 GLU A C 1
ATOM 533 O O . GLU A 1 71 ? 43.303 -9.406 -62.500 1.00 86.44 71 GLU A O 1
ATOM 538 N N . GLU A 1 72 ? 45.184 -8.377 -63.108 1.00 86.38 72 GLU A N 1
ATOM 539 C CA . GLU A 1 72 ? 45.159 -7.409 -61.997 1.00 86.38 72 GLU A CA 1
ATOM 540 C C . GLU A 1 72 ? 43.924 -6.485 -62.003 1.00 86.38 72 GLU A C 1
ATOM 542 O O . GLU A 1 72 ? 43.596 -5.882 -60.975 1.00 86.38 72 GLU A O 1
ATOM 547 N N . ARG A 1 73 ? 43.274 -6.286 -63.157 1.00 87.31 73 ARG A N 1
ATOM 548 C CA . ARG A 1 73 ? 42.016 -5.525 -63.253 1.00 87.31 73 ARG A CA 1
ATOM 549 C C . ARG A 1 73 ? 40.829 -6.394 -62.865 1.00 87.31 73 ARG A C 1
ATOM 551 O O . ARG A 1 73 ? 39.973 -5.917 -62.129 1.00 87.31 73 ARG A O 1
ATOM 558 N N . GLU A 1 74 ? 40.795 -7.643 -63.316 1.00 86.00 74 GLU A N 1
ATOM 559 C CA . GLU A 1 74 ? 39.757 -8.600 -62.929 1.00 86.00 74 GLU A CA 1
ATOM 560 C C . GLU A 1 74 ? 39.800 -8.892 -61.426 1.00 86.00 74 GLU A C 1
ATOM 562 O O . GLU A 1 74 ? 38.767 -8.825 -60.765 1.00 86.00 74 GLU A O 1
ATOM 567 N N . GLU A 1 75 ? 40.986 -9.096 -60.848 1.00 86.62 75 GLU A N 1
ATOM 568 C CA . GLU A 1 75 ? 41.145 -9.278 -59.401 1.00 86.62 75 GLU A CA 1
ATOM 569 C C . GLU A 1 75 ? 40.648 -8.068 -58.600 1.00 86.62 75 GLU A C 1
ATOM 571 O O . GLU A 1 75 ? 40.029 -8.235 -57.548 1.00 86.62 75 GLU A O 1
ATOM 576 N N . ARG A 1 76 ? 40.871 -6.845 -59.101 1.00 88.69 76 ARG A N 1
ATOM 577 C CA . ARG A 1 76 ? 40.347 -5.623 -58.475 1.00 88.69 76 ARG A CA 1
ATOM 578 C C . ARG A 1 76 ? 38.827 -5.568 -58.515 1.00 88.69 76 ARG A C 1
ATOM 580 O O . ARG A 1 76 ? 38.228 -5.322 -57.476 1.00 88.69 76 ARG A O 1
ATOM 587 N N . ILE A 1 77 ? 38.220 -5.859 -59.663 1.00 88.69 77 ILE A N 1
ATOM 588 C CA . ILE A 1 77 ? 36.757 -5.891 -59.811 1.00 88.69 77 ILE A CA 1
ATOM 589 C C . ILE A 1 77 ? 36.154 -6.942 -58.868 1.00 88.69 77 ILE A C 1
ATOM 591 O O . ILE A 1 77 ? 35.229 -6.646 -58.119 1.00 88.69 77 ILE A O 1
ATOM 595 N N . VAL A 1 78 ? 36.729 -8.148 -58.822 1.00 90.50 78 VAL A N 1
ATOM 596 C CA . VAL A 1 78 ? 36.276 -9.221 -57.920 1.00 90.50 78 VAL A CA 1
ATOM 597 C C . VAL A 1 78 ? 36.449 -8.832 -56.446 1.00 90.50 78 VAL A C 1
ATOM 599 O O . VAL A 1 78 ? 35.597 -9.152 -55.614 1.00 90.50 78 VAL A O 1
ATOM 602 N N . SER A 1 79 ? 37.536 -8.136 -56.098 1.00 87.31 79 SER A N 1
ATOM 603 C CA . SER A 1 79 ? 37.759 -7.628 -54.741 1.00 87.31 79 SER A CA 1
ATOM 604 C C . SER A 1 79 ? 36.737 -6.554 -54.358 1.00 87.31 79 SER A C 1
ATOM 606 O O . SER A 1 79 ? 36.191 -6.615 -53.258 1.00 87.31 79 SER A O 1
ATOM 608 N N . GLU A 1 80 ? 36.441 -5.612 -55.255 1.00 89.69 80 GLU A N 1
ATOM 609 C CA . GLU A 1 80 ? 35.446 -4.550 -55.053 1.00 89.69 80 GLU A CA 1
ATOM 610 C C . GLU A 1 80 ? 34.034 -5.131 -54.884 1.00 89.69 80 GLU A C 1
ATOM 612 O O . GLU A 1 80 ? 33.356 -4.828 -53.903 1.00 89.69 80 GLU A O 1
ATOM 617 N N . GLU A 1 81 ? 33.620 -6.068 -55.742 1.00 88.94 81 GLU A N 1
ATOM 618 C CA . GLU A 1 81 ? 32.324 -6.751 -55.615 1.00 88.94 81 GLU A CA 1
ATOM 619 C C . GLU A 1 81 ? 32.201 -7.541 -54.304 1.00 88.94 81 GLU A C 1
ATOM 621 O O . GLU A 1 81 ? 31.126 -7.621 -53.694 1.00 88.94 81 GLU A O 1
ATOM 626 N N . ARG A 1 82 ? 33.304 -8.149 -53.851 1.00 89.19 82 ARG A N 1
ATOM 627 C CA . ARG A 1 82 ? 33.350 -8.855 -52.570 1.00 89.19 82 ARG A CA 1
ATOM 628 C C . ARG A 1 82 ? 33.218 -7.884 -51.400 1.00 89.19 82 ARG A C 1
ATOM 630 O O . ARG A 1 82 ? 32.497 -8.200 -50.453 1.00 89.19 82 ARG A O 1
ATOM 637 N N . GLU A 1 83 ? 33.886 -6.734 -51.451 1.00 87.31 83 GLU A N 1
ATOM 638 C CA . GLU A 1 83 ? 33.756 -5.682 -50.439 1.00 87.31 83 GLU A CA 1
ATOM 639 C C . GLU A 1 83 ? 32.336 -5.118 -50.386 1.00 87.31 83 GLU A C 1
ATOM 641 O O . GLU A 1 83 ? 31.767 -5.014 -49.299 1.00 87.31 83 GLU A O 1
ATOM 646 N N . ASP A 1 84 ? 31.723 -4.833 -51.531 1.00 90.56 84 ASP A N 1
ATOM 647 C CA . ASP A 1 84 ? 30.361 -4.302 -51.586 1.00 90.56 84 ASP A CA 1
ATOM 648 C C . ASP A 1 84 ? 29.335 -5.318 -51.081 1.00 90.56 84 ASP A C 1
ATOM 650 O O . ASP A 1 84 ? 28.443 -4.974 -50.303 1.00 90.56 84 ASP A O 1
ATOM 654 N N . ARG A 1 85 ? 29.506 -6.607 -51.405 1.00 88.69 85 ARG A N 1
ATOM 655 C CA . ARG A 1 85 ? 28.669 -7.674 -50.837 1.00 88.69 85 ARG A CA 1
ATOM 656 C C . ARG A 1 85 ? 28.802 -7.758 -49.315 1.00 88.69 85 ARG A C 1
ATOM 658 O O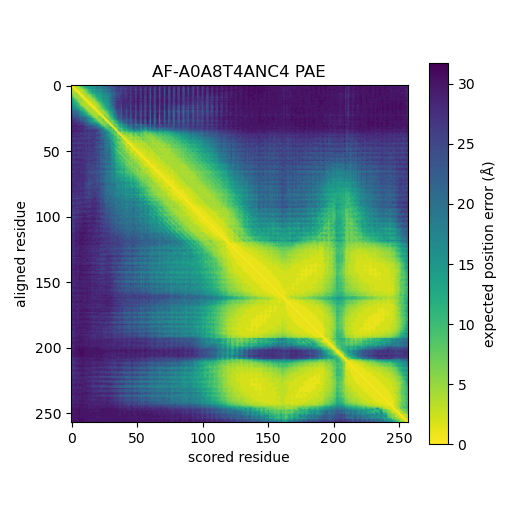 . ARG A 1 85 ? 27.802 -7.977 -48.628 1.00 88.69 85 ARG A O 1
ATOM 665 N N . LEU A 1 86 ? 30.017 -7.603 -48.785 1.00 86.75 86 LEU A N 1
ATOM 666 C CA . LEU A 1 86 ? 30.251 -7.588 -47.341 1.00 86.75 86 LEU A CA 1
ATOM 667 C C . LEU A 1 86 ? 29.607 -6.362 -46.690 1.00 86.75 86 LEU A C 1
ATOM 669 O O . LEU A 1 86 ? 28.915 -6.534 -45.692 1.00 86.75 86 LEU A O 1
ATOM 673 N N . ARG A 1 87 ? 29.741 -5.167 -47.279 1.00 89.75 87 ARG A N 1
ATOM 674 C CA . ARG A 1 87 ? 29.094 -3.939 -46.786 1.00 89.75 87 ARG A CA 1
ATOM 675 C C . ARG A 1 87 ? 27.577 -4.079 -46.738 1.00 89.75 87 ARG A C 1
ATOM 677 O O . ARG A 1 87 ? 26.988 -3.884 -45.681 1.00 89.75 87 ARG A O 1
ATOM 684 N N . ILE A 1 88 ? 26.959 -4.535 -47.829 1.00 88.94 88 ILE A N 1
ATOM 685 C CA . ILE A 1 88 ? 25.508 -4.774 -47.894 1.00 88.94 88 ILE A CA 1
ATOM 686 C C . ILE A 1 88 ? 25.075 -5.786 -46.822 1.00 88.94 88 ILE A C 1
ATOM 688 O O . ILE A 1 88 ? 24.070 -5.590 -46.139 1.00 88.94 88 ILE A O 1
ATOM 692 N N . SER A 1 89 ? 25.843 -6.865 -46.631 1.00 88.31 89 SER A N 1
ATOM 693 C CA . SER A 1 89 ? 25.543 -7.866 -45.603 1.00 88.31 89 SER A CA 1
ATOM 694 C C . SER A 1 89 ? 25.729 -7.338 -44.178 1.00 88.31 89 SER A C 1
ATOM 696 O O . SER A 1 89 ? 25.002 -7.766 -43.279 1.00 88.31 89 SER A O 1
ATOM 698 N N . GLU A 1 90 ? 26.717 -6.479 -43.937 1.00 86.81 90 GLU A N 1
ATOM 699 C CA . GLU A 1 90 ? 26.957 -5.866 -42.633 1.00 86.81 90 GLU A CA 1
ATOM 700 C C . GLU A 1 90 ? 25.863 -4.865 -42.285 1.00 86.81 90 GLU A C 1
ATOM 702 O O . GLU A 1 90 ? 25.357 -4.895 -41.163 1.00 86.81 90 GLU A O 1
ATOM 707 N N . ASP A 1 91 ? 25.461 -4.032 -43.239 1.00 90.06 91 ASP A N 1
ATOM 708 C CA . ASP A 1 91 ? 24.420 -3.029 -43.040 1.00 90.06 91 ASP A CA 1
ATOM 709 C C . ASP A 1 91 ? 23.054 -3.693 -42.844 1.00 90.06 91 ASP A C 1
ATOM 711 O O . ASP A 1 91 ? 22.402 -3.440 -41.831 1.00 90.06 91 ASP A O 1
ATOM 715 N N . GLY A 1 92 ? 22.703 -4.694 -43.660 1.00 87.25 92 GLY A N 1
ATOM 716 C CA . GLY A 1 92 ? 21.493 -5.492 -43.435 1.00 87.25 92 GLY A CA 1
ATOM 717 C C . GLY A 1 92 ? 21.503 -6.240 -42.093 1.00 87.25 92 GLY A C 1
ATOM 718 O O . GLY A 1 92 ? 20.459 -6.436 -41.464 1.00 87.25 92 GLY A O 1
ATOM 719 N N . ARG A 1 93 ? 22.677 -6.645 -41.588 1.00 87.56 93 ARG A N 1
ATOM 720 C CA . ARG A 1 93 ? 22.801 -7.254 -40.254 1.00 87.56 93 ARG A CA 1
ATOM 721 C C . ARG A 1 93 ? 22.651 -6.222 -39.135 1.00 87.56 93 ARG A C 1
ATOM 723 O O . ARG A 1 93 ? 22.069 -6.566 -38.105 1.00 87.56 93 ARG A O 1
ATOM 730 N N . LYS A 1 94 ? 23.166 -5.000 -39.301 1.00 88.50 94 LYS A N 1
ATOM 731 C CA . LYS A 1 94 ? 22.988 -3.902 -38.336 1.00 88.50 94 LYS A CA 1
ATOM 732 C C . LYS A 1 94 ? 21.518 -3.509 -38.237 1.00 88.50 94 LYS A C 1
ATOM 734 O O . LYS A 1 94 ? 20.996 -3.526 -37.126 1.00 88.50 94 LYS A O 1
ATOM 739 N N . GLU A 1 95 ? 20.847 -3.296 -39.366 1.00 89.75 95 GLU A N 1
ATOM 740 C CA . GLU A 1 95 ? 19.415 -2.967 -39.422 1.00 89.75 95 GLU A CA 1
ATOM 741 C C . GLU A 1 95 ? 18.566 -4.036 -38.723 1.00 89.75 95 GLU A C 1
ATOM 743 O O . GLU A 1 95 ? 17.814 -3.730 -37.801 1.00 89.75 95 GLU A O 1
ATOM 748 N N . ASN A 1 96 ? 18.784 -5.319 -39.037 1.00 89.75 96 ASN A N 1
ATOM 749 C CA . ASN A 1 96 ? 18.094 -6.427 -38.363 1.00 89.75 96 ASN A CA 1
ATOM 750 C C . ASN A 1 96 ? 18.348 -6.477 -36.843 1.00 89.75 96 ASN A C 1
ATOM 752 O O . ASN A 1 96 ? 17.502 -6.937 -36.070 1.00 89.75 96 ASN A O 1
ATOM 756 N N . ILE A 1 97 ? 19.546 -6.094 -36.389 1.00 89.56 97 ILE A N 1
ATOM 757 C CA . ILE A 1 97 ? 19.873 -6.047 -34.957 1.00 89.56 97 ILE A CA 1
ATOM 758 C C . ILE A 1 97 ? 19.174 -4.863 -34.288 1.00 89.56 97 ILE A C 1
ATOM 760 O O . ILE A 1 97 ? 18.712 -5.019 -33.155 1.00 89.56 97 ILE A O 1
ATOM 764 N N . GLU A 1 98 ? 19.114 -3.709 -34.949 1.00 91.00 98 GLU A N 1
ATOM 765 C CA . GLU A 1 98 ? 18.432 -2.509 -34.462 1.00 91.00 98 GLU A CA 1
ATOM 766 C C . GLU A 1 98 ? 16.922 -2.717 -34.387 1.00 91.00 98 GLU A C 1
ATOM 768 O O . GLU A 1 98 ? 16.353 -2.537 -33.313 1.00 91.00 98 GLU A O 1
ATOM 773 N N . GLU A 1 99 ? 16.299 -3.244 -35.439 1.00 91.75 99 GLU A N 1
ATOM 774 C CA . GLU A 1 99 ? 14.873 -3.583 -35.460 1.00 91.75 99 GLU A CA 1
ATOM 775 C C . GLU A 1 99 ? 14.518 -4.548 -34.317 1.00 91.75 99 GLU A C 1
ATOM 777 O O . GLU A 1 99 ? 13.659 -4.265 -33.483 1.00 91.75 99 GLU A O 1
ATOM 782 N N . LYS A 1 100 ? 15.282 -5.641 -34.159 1.00 90.06 100 LYS A N 1
ATOM 783 C CA . LYS A 1 100 ? 15.090 -6.587 -33.043 1.00 90.06 100 LYS A CA 1
ATOM 784 C C . LYS A 1 100 ? 15.382 -5.987 -31.672 1.00 90.06 100 LYS A C 1
ATOM 786 O O . LYS A 1 100 ? 15.017 -6.591 -30.657 1.00 90.06 100 LYS A O 1
ATOM 791 N N . ARG A 1 101 ? 16.152 -4.902 -31.580 1.00 88.12 101 ARG A N 1
ATOM 792 C CA . ARG A 1 101 ? 16.399 -4.196 -30.315 1.00 88.12 101 ARG A CA 1
ATOM 793 C C . ARG A 1 101 ? 15.224 -3.292 -29.983 1.00 88.12 101 ARG A C 1
ATOM 795 O O . ARG A 1 101 ? 14.789 -3.341 -28.836 1.00 88.12 101 ARG A O 1
ATOM 802 N N . GLU A 1 102 ? 14.711 -2.540 -30.948 1.00 91.69 102 GLU A N 1
ATOM 803 C CA . GLU A 1 102 ? 13.539 -1.684 -30.758 1.00 91.69 102 GLU A CA 1
ATOM 804 C C . GLU A 1 102 ? 12.288 -2.516 -30.466 1.00 91.69 102 GLU A C 1
ATOM 806 O O . GLU A 1 102 ? 11.679 -2.322 -29.418 1.00 91.69 102 GLU A O 1
ATOM 811 N N . GLU A 1 103 ? 12.020 -3.577 -31.230 1.00 91.38 103 GLU A N 1
ATOM 812 C CA . GLU A 1 103 ? 10.895 -4.488 -30.969 1.00 91.38 103 GLU A CA 1
ATOM 813 C C . GLU A 1 103 ? 10.974 -5.107 -29.557 1.00 91.38 103 GLU A C 1
ATOM 815 O O . GLU A 1 103 ? 9.979 -5.251 -28.841 1.00 91.38 103 GLU A O 1
ATOM 820 N N . ARG A 1 104 ? 12.186 -5.458 -29.098 1.00 89.62 104 ARG A N 1
ATOM 821 C CA . ARG A 1 104 ? 12.393 -5.952 -27.727 1.00 89.62 104 ARG A CA 1
ATOM 822 C C . ARG A 1 104 ? 12.181 -4.867 -26.680 1.00 89.62 104 ARG A C 1
ATOM 824 O O . ARG A 1 104 ? 11.642 -5.180 -25.619 1.00 89.62 104 ARG A O 1
ATOM 831 N N . LYS A 1 105 ? 12.622 -3.632 -26.925 1.00 90.38 105 LYS A N 1
ATOM 832 C CA . LYS A 1 105 ? 12.397 -2.505 -26.008 1.00 90.38 105 LYS A CA 1
ATOM 833 C C . LYS A 1 105 ? 10.910 -2.197 -25.889 1.00 90.38 105 LYS A C 1
ATOM 835 O O . LYS A 1 105 ? 10.439 -2.070 -24.763 1.00 90.38 105 LYS A O 1
ATOM 840 N N . GLU A 1 106 ? 10.186 -2.158 -27.001 1.00 91.00 106 GLU A N 1
ATOM 841 C CA . GLU A 1 106 ? 8.739 -1.934 -27.041 1.00 91.00 106 GLU A CA 1
ATOM 842 C C . GLU A 1 106 ? 7.993 -3.032 -26.281 1.00 91.00 106 GLU A C 1
ATOM 844 O O . GLU A 1 106 ? 7.291 -2.736 -25.316 1.00 91.00 106 GLU A O 1
ATOM 849 N N . LYS A 1 107 ? 8.264 -4.310 -26.583 1.00 88.94 107 LYS A N 1
ATOM 850 C CA . LYS A 1 107 ? 7.675 -5.446 -25.848 1.00 88.94 107 LYS A CA 1
ATOM 851 C C . LYS A 1 107 ? 7.996 -5.422 -24.354 1.00 88.94 107 LYS A C 1
ATOM 853 O O . LYS A 1 107 ? 7.190 -5.856 -23.531 1.00 88.94 107 LYS A O 1
ATOM 858 N N . LEU A 1 108 ? 9.189 -4.967 -23.966 1.00 84.50 108 LEU A N 1
ATOM 859 C CA . LEU A 1 108 ? 9.552 -4.815 -22.555 1.00 84.50 108 LEU A CA 1
ATOM 860 C C . LEU A 1 108 ? 8.844 -3.627 -21.899 1.00 84.50 108 LEU A C 1
ATOM 862 O O . LEU A 1 108 ? 8.512 -3.721 -20.718 1.00 84.50 108 LEU A O 1
ATOM 866 N N . ALA A 1 109 ? 8.639 -2.526 -22.620 1.00 85.88 109 ALA A N 1
ATOM 867 C CA . ALA A 1 109 ? 7.907 -1.364 -22.134 1.00 85.88 109 ALA A CA 1
ATOM 868 C C . ALA A 1 109 ? 6.423 -1.700 -21.930 1.00 85.88 109 ALA A C 1
ATOM 870 O O . ALA A 1 109 ? 5.908 -1.469 -20.839 1.00 85.88 109 ALA A O 1
ATOM 871 N N . GLU A 1 110 ? 5.795 -2.349 -22.911 1.00 88.31 110 GLU A N 1
ATOM 872 C CA . GLU A 1 110 ? 4.413 -2.838 -22.853 1.00 88.31 110 GLU A CA 1
ATOM 873 C C . GLU A 1 110 ? 4.219 -3.805 -21.678 1.00 88.31 110 GLU A C 1
ATOM 875 O O . GLU A 1 110 ? 3.432 -3.547 -20.772 1.00 88.31 110 GLU A O 1
ATOM 880 N N . ARG A 1 111 ? 5.050 -4.856 -21.579 1.00 80.50 111 ARG A N 1
ATOM 881 C CA . ARG A 1 111 ? 4.991 -5.796 -20.444 1.00 80.50 111 ARG A CA 1
ATOM 882 C C . ARG A 1 111 ? 5.174 -5.112 -19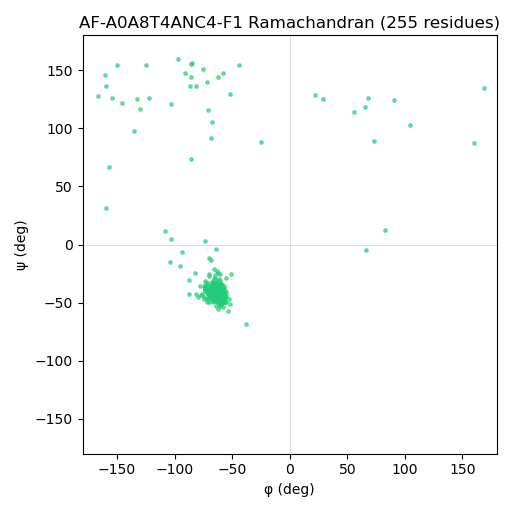.094 1.00 80.50 111 ARG A C 1
ATOM 884 O O . ARG A 1 111 ? 4.590 -5.553 -18.108 1.00 80.50 111 ARG A O 1
ATOM 891 N N . LYS A 1 112 ? 6.023 -4.083 -19.009 1.00 74.31 112 LYS A N 1
ATOM 892 C CA . LYS A 1 112 ? 6.212 -3.317 -17.770 1.00 74.31 112 LYS A CA 1
ATOM 893 C C . LYS A 1 112 ? 4.984 -2.476 -17.435 1.00 74.31 112 LYS A C 1
ATOM 895 O O . LYS A 1 112 ? 4.671 -2.383 -16.251 1.00 74.31 112 LYS A O 1
ATOM 900 N N . ALA A 1 113 ? 4.327 -1.875 -18.424 1.00 76.88 113 ALA A N 1
ATOM 901 C CA . ALA A 1 113 ? 3.094 -1.117 -18.233 1.00 76.88 113 ALA A CA 1
ATOM 902 C C . ALA A 1 113 ? 1.966 -2.037 -17.740 1.00 76.88 113 ALA A C 1
ATOM 904 O O . ALA A 1 113 ? 1.469 -1.830 -16.634 1.00 76.88 113 ALA A O 1
ATOM 905 N N . ASP A 1 114 ? 1.706 -3.138 -18.448 1.00 77.62 114 ASP A N 1
ATOM 906 C CA . ASP A 1 114 ? 0.715 -4.152 -18.067 1.00 77.62 114 ASP A CA 1
ATOM 907 C C . ASP A 1 114 ? 0.946 -4.708 -16.660 1.00 77.62 114 ASP A C 1
ATOM 909 O O . ASP A 1 114 ? 0.017 -4.945 -15.885 1.00 77.62 114 ASP A O 1
ATOM 913 N N . LEU A 1 115 ? 2.210 -4.991 -16.325 1.00 65.94 115 LEU A N 1
ATOM 914 C CA . LEU A 1 115 ? 2.548 -5.533 -15.017 1.00 65.94 115 LEU A CA 1
ATOM 915 C C . LEU A 1 115 ? 2.327 -4.487 -13.923 1.00 65.94 115 LEU A C 1
ATOM 917 O O . LEU A 1 115 ? 1.875 -4.846 -12.840 1.00 65.94 115 LEU A O 1
ATOM 921 N N . ARG A 1 116 ? 2.631 -3.212 -14.189 1.00 69.00 116 ARG A N 1
ATOM 922 C CA . ARG A 1 116 ? 2.375 -2.118 -13.245 1.00 69.00 116 ARG A CA 1
ATOM 923 C C . ARG A 1 116 ? 0.884 -1.948 -12.989 1.00 69.00 116 ARG A C 1
ATOM 925 O O . ARG A 1 116 ? 0.512 -1.918 -11.822 1.00 69.00 116 ARG A O 1
ATOM 932 N N . GLU A 1 117 ? 0.063 -1.942 -14.033 1.00 74.56 117 GLU A N 1
ATOM 933 C CA . GLU A 1 117 ? -1.398 -1.837 -13.931 1.00 74.56 117 GLU A CA 1
ATOM 934 C C . GLU A 1 117 ? -1.999 -3.015 -13.142 1.00 74.56 117 GLU A C 1
ATOM 936 O O . GLU A 1 117 ? -2.655 -2.842 -12.112 1.00 74.56 117 GLU A O 1
ATOM 941 N N . LYS A 1 118 ? -1.654 -4.254 -13.516 1.00 73.62 118 LYS A N 1
ATOM 942 C CA . LYS A 1 118 ? -2.126 -5.453 -12.797 1.00 73.62 118 LYS A CA 1
ATOM 943 C C . LYS A 1 118 ? -1.670 -5.483 -11.340 1.00 73.62 118 LYS A C 1
ATOM 945 O O . LYS A 1 118 ? -2.368 -6.026 -10.480 1.00 73.62 118 LYS A O 1
ATOM 950 N N . LEU A 1 119 ? -0.473 -4.974 -11.047 1.00 67.38 119 LEU A N 1
ATOM 951 C CA . LEU A 1 119 ? 0.024 -4.883 -9.677 1.00 67.38 119 LEU A CA 1
ATOM 952 C C . LEU A 1 119 ? -0.685 -3.781 -8.889 1.00 67.38 119 LEU A C 1
ATOM 954 O O . LEU A 1 119 ? -0.980 -4.023 -7.717 1.00 67.38 119 LEU A O 1
ATOM 958 N N . SER A 1 120 ? -0.991 -2.630 -9.499 1.00 72.12 120 SER A N 1
ATOM 959 C CA . SER A 1 120 ? -1.750 -1.567 -8.837 1.00 72.12 120 SER A CA 1
ATOM 960 C C . SER A 1 120 ? -3.161 -2.022 -8.495 1.00 72.12 120 SER A C 1
ATOM 962 O O . SER A 1 120 ? -3.575 -1.856 -7.351 1.00 72.12 120 SER A O 1
ATOM 964 N N . ASP A 1 121 ? -3.859 -2.703 -9.401 1.00 75.81 121 ASP A N 1
ATOM 965 C CA . ASP A 1 121 ? -5.239 -3.141 -9.154 1.00 75.81 121 ASP A CA 1
ATOM 966 C C . ASP A 1 121 ? -5.312 -4.219 -8.076 1.00 75.81 121 ASP A C 1
ATOM 968 O O . ASP A 1 121 ? -6.109 -4.147 -7.141 1.00 75.81 121 ASP A O 1
ATOM 972 N N . ARG A 1 122 ? -4.396 -5.193 -8.126 1.00 77.88 122 ARG A N 1
ATOM 973 C CA . ARG A 1 122 ? -4.282 -6.207 -7.067 1.00 77.88 122 ARG A CA 1
ATOM 974 C C . ARG A 1 122 ? -3.860 -5.618 -5.728 1.00 77.88 122 ARG A C 1
ATOM 976 O O . ARG A 1 122 ? -4.077 -6.265 -4.702 1.00 77.88 122 ARG A O 1
ATOM 983 N N . ALA A 1 123 ? -3.149 -4.494 -5.715 1.00 72.69 123 ALA A N 1
ATOM 984 C CA . ALA A 1 123 ? -2.811 -3.799 -4.479 1.00 72.69 123 ALA A CA 1
ATOM 985 C C . ALA A 1 123 ? -4.042 -3.072 -3.924 1.00 72.69 123 ALA A C 1
ATOM 987 O O . ALA A 1 123 ? -4.333 -3.251 -2.743 1.00 72.69 123 ALA A O 1
ATOM 988 N N . LYS A 1 124 ? -4.797 -2.360 -4.774 1.00 75.19 124 LYS A N 1
ATOM 989 C CA . LYS A 1 124 ? -6.067 -1.700 -4.425 1.00 75.19 124 LYS A CA 1
ATOM 990 C C . LYS A 1 124 ? -7.050 -2.679 -3.789 1.00 75.19 124 LYS A C 1
ATOM 992 O O . LYS A 1 124 ? -7.400 -2.510 -2.627 1.00 75.19 124 LYS A O 1
ATOM 997 N N . ASP A 1 125 ? -7.370 -3.767 -4.490 1.00 82.56 125 ASP A N 1
ATOM 998 C CA . ASP A 1 125 ? -8.318 -4.789 -4.020 1.00 82.56 125 ASP A CA 1
ATOM 999 C C . ASP A 1 125 ? -7.887 -5.409 -2.678 1.00 82.56 125 ASP A C 1
ATOM 1001 O O . ASP A 1 125 ? -8.696 -5.658 -1.784 1.00 82.56 125 ASP A O 1
ATOM 1005 N N . ARG A 1 126 ? -6.578 -5.623 -2.483 1.00 83.00 126 ARG A N 1
ATOM 1006 C CA . ARG A 1 126 ? -6.050 -6.138 -1.211 1.00 83.00 126 ARG A CA 1
ATOM 1007 C C . ARG A 1 126 ? -6.174 -5.137 -0.068 1.00 83.00 126 ARG A C 1
ATOM 1009 O O . ARG A 1 126 ? -6.460 -5.563 1.052 1.00 83.00 126 ARG A O 1
ATOM 1016 N N . ILE A 1 127 ? -5.925 -3.856 -0.328 1.00 81.44 127 ILE A N 1
ATOM 1017 C CA . ILE A 1 127 ? -6.039 -2.788 0.671 1.00 81.44 127 ILE A CA 1
ATOM 1018 C C . ILE A 1 127 ? -7.508 -2.585 1.046 1.00 81.44 127 ILE A C 1
ATOM 1020 O O . ILE A 1 127 ? -7.827 -2.579 2.231 1.00 81.44 127 ILE A O 1
ATOM 1024 N N . GLU A 1 128 ? -8.403 -2.524 0.064 1.00 83.56 128 GLU A N 1
ATOM 1025 C CA . GLU A 1 128 ? -9.843 -2.360 0.269 1.00 83.56 128 GLU A CA 1
ATOM 1026 C C . GLU A 1 128 ? -10.428 -3.508 1.104 1.00 83.56 128 GLU A C 1
ATOM 1028 O O . GLU A 1 128 ? -10.986 -3.282 2.178 1.00 83.56 128 GLU A O 1
ATOM 1033 N N . LYS A 1 129 ? -10.163 -4.764 0.715 1.00 87.38 129 LYS A N 1
ATOM 1034 C CA . LYS A 1 129 ? -10.571 -5.946 1.496 1.00 87.38 129 LYS A CA 1
ATOM 1035 C C . LYS A 1 129 ? -9.947 -5.994 2.885 1.00 87.38 129 LYS A C 1
ATOM 1037 O O . LYS A 1 129 ? -10.474 -6.644 3.790 1.00 87.38 129 LYS A O 1
ATOM 1042 N N . TYR A 1 130 ? -8.755 -5.430 3.067 1.00 86.38 130 TYR A N 1
ATOM 1043 C CA . TYR A 1 130 ? -8.135 -5.345 4.387 1.00 86.38 130 TYR A CA 1
ATOM 1044 C C . TYR A 1 130 ? -8.858 -4.321 5.266 1.00 86.38 130 TYR A C 1
ATOM 1046 O O . TYR A 1 130 ? -9.195 -4.653 6.403 1.00 86.38 130 TYR A O 1
ATOM 1054 N N . LEU A 1 131 ? -9.138 -3.133 4.726 1.00 87.75 131 LEU A N 1
ATOM 1055 C CA . LEU A 1 131 ? -9.865 -2.060 5.401 1.00 87.75 131 LEU A CA 1
ATOM 1056 C C . LEU A 1 131 ? -11.269 -2.498 5.803 1.00 87.75 131 LEU A C 1
ATOM 1058 O O . LEU A 1 131 ? -11.602 -2.422 6.979 1.00 87.75 131 LEU A O 1
ATOM 1062 N N . GLU A 1 132 ? -12.037 -3.057 4.870 1.00 89.81 132 GLU A N 1
ATOM 1063 C CA . GLU A 1 132 ? -13.401 -3.538 5.108 1.00 89.81 132 GLU A CA 1
ATOM 1064 C C . GLU A 1 132 ? -13.458 -4.588 6.230 1.00 89.81 132 GLU A C 1
ATOM 1066 O O . GLU A 1 132 ? -14.318 -4.548 7.110 1.00 89.81 132 GLU A O 1
ATOM 1071 N N . ARG A 1 133 ? -12.520 -5.545 6.237 1.00 91.81 133 ARG A N 1
ATOM 1072 C CA . ARG A 1 133 ? -12.451 -6.560 7.301 1.00 91.81 133 ARG A CA 1
ATOM 1073 C C . ARG A 1 133 ? -12.065 -5.954 8.645 1.00 91.81 133 ARG A C 1
ATOM 1075 O O . ARG A 1 133 ? -12.565 -6.406 9.675 1.00 91.81 133 ARG A O 1
ATOM 1082 N N . MET A 1 134 ? -11.152 -4.985 8.645 1.00 91.38 134 MET A N 1
ATOM 1083 C CA . MET A 1 134 ? -10.684 -4.346 9.871 1.00 91.38 134 MET A CA 1
ATOM 1084 C C . MET A 1 134 ? -11.770 -3.464 10.484 1.00 91.38 134 MET A C 1
ATOM 1086 O O . MET A 1 134 ? -12.069 -3.639 11.663 1.00 91.38 134 MET A O 1
ATOM 1090 N N . SER A 1 135 ? -12.393 -2.594 9.684 1.00 92.44 135 SER A N 1
ATOM 1091 C CA . SER A 1 135 ? -13.464 -1.702 10.130 1.00 92.44 135 SER A CA 1
ATOM 1092 C C . SER A 1 135 ? -14.630 -2.507 10.691 1.00 92.44 135 SER A C 1
ATOM 1094 O O . SER A 1 135 ? -14.984 -2.316 11.847 1.00 92.44 135 SER A O 1
ATOM 1096 N N . ARG A 1 136 ? -15.121 -3.525 9.967 1.00 95.06 136 ARG A N 1
ATOM 1097 C CA . ARG A 1 136 ? -16.183 -4.420 10.466 1.00 95.06 136 ARG A CA 1
ATOM 1098 C C . ARG A 1 136 ? -15.838 -5.068 11.801 1.00 95.06 136 ARG A C 1
ATOM 1100 O O . ARG A 1 136 ? -16.678 -5.132 12.694 1.00 95.06 136 ARG A O 1
ATOM 1107 N N . LYS A 1 137 ? -14.610 -5.576 11.941 1.00 96.06 137 LYS A N 1
ATOM 1108 C CA . LYS A 1 137 ? -14.167 -6.221 13.182 1.00 96.06 137 LYS A CA 1
ATOM 1109 C C . LYS A 1 137 ? -14.141 -5.229 14.345 1.00 96.06 137 LYS A C 1
ATOM 1111 O O . LYS A 1 137 ? -14.546 -5.597 15.442 1.00 96.06 137 LYS A O 1
ATOM 1116 N N . MET A 1 138 ? -13.650 -4.016 14.111 1.00 96.38 138 MET A N 1
ATOM 1117 C CA . MET A 1 138 ? -13.551 -2.970 15.126 1.00 96.38 138 MET A CA 1
ATOM 1118 C C . MET A 1 138 ? -14.918 -2.396 15.500 1.00 96.38 138 MET A C 1
ATOM 1120 O O . MET A 1 138 ? -15.193 -2.256 16.686 1.00 96.38 138 MET A O 1
ATOM 1124 N N . SER A 1 139 ? -15.808 -2.161 14.533 1.00 96.88 139 SER A N 1
ATOM 1125 C CA . SER A 1 139 ? -17.197 -1.767 14.800 1.00 96.88 139 SER A CA 1
ATOM 1126 C C . SER A 1 139 ? -17.891 -2.802 15.680 1.00 96.88 139 SER A C 1
ATOM 1128 O O . SER A 1 139 ? -18.416 -2.460 16.731 1.00 96.88 139 SER A O 1
ATOM 1130 N N . ALA A 1 140 ? -17.760 -4.092 15.350 1.00 97.81 140 ALA A N 1
ATOM 1131 C CA . ALA A 1 140 ? -18.316 -5.163 16.174 1.00 97.81 140 ALA A CA 1
ATOM 1132 C C . ALA A 1 140 ? -17.708 -5.229 17.591 1.00 97.81 140 ALA A C 1
ATOM 1134 O O . ALA A 1 140 ? -18.331 -5.774 18.501 1.00 97.81 140 ALA A O 1
ATOM 1135 N N . MET A 1 141 ? -16.482 -4.735 17.795 1.00 97.75 141 MET A N 1
ATOM 1136 C CA . MET A 1 141 ? -15.897 -4.593 19.132 1.00 97.75 141 MET A CA 1
ATOM 1137 C C . MET A 1 141 ? -16.522 -3.418 19.883 1.00 97.75 141 MET A C 1
ATOM 1139 O O . MET A 1 141 ? -16.926 -3.613 21.026 1.00 97.75 141 MET A O 1
ATOM 1143 N N . ALA A 1 142 ? -16.653 -2.253 19.244 1.00 97.19 142 ALA A N 1
ATOM 1144 C CA . ALA A 1 142 ? -17.313 -1.085 19.828 1.00 97.19 142 ALA A CA 1
ATOM 1145 C C . ALA A 1 142 ? -18.762 -1.403 20.238 1.00 97.19 142 ALA A C 1
ATOM 1147 O O . ALA A 1 142 ? -19.152 -1.119 21.366 1.00 97.19 142 ALA A O 1
ATOM 1148 N N . ASP A 1 143 ? -19.514 -2.108 19.388 1.00 98.00 143 ASP A N 1
ATOM 1149 C CA . ASP A 1 143 ? -20.898 -2.513 19.677 1.00 98.00 143 ASP A CA 1
ATOM 1150 C C . ASP A 1 143 ? -20.990 -3.431 20.906 1.00 98.00 143 ASP A C 1
ATOM 1152 O O . ASP A 1 143 ? -21.917 -3.339 21.708 1.00 98.00 143 ASP A O 1
ATOM 1156 N N . ARG A 1 144 ? -20.008 -4.321 21.098 1.00 97.69 144 ARG A N 1
ATOM 1157 C CA . ARG A 1 144 ? -19.947 -5.173 22.296 1.00 97.69 144 ARG A CA 1
ATOM 1158 C C . ARG A 1 144 ? -19.643 -4.372 23.555 1.00 97.69 144 ARG A C 1
ATOM 1160 O O . ARG A 1 144 ? -20.160 -4.730 24.610 1.00 97.69 144 ARG A O 1
ATOM 1167 N N . LEU A 1 145 ? -18.788 -3.352 23.464 1.00 97.50 145 LEU A N 1
ATOM 1168 C CA . LEU A 1 145 ? -18.488 -2.471 24.594 1.00 97.50 145 LEU A CA 1
ATOM 1169 C C . LEU A 1 145 ? -19.735 -1.673 24.990 1.00 97.50 145 LEU A C 1
ATOM 1171 O O . LEU A 1 145 ? -20.074 -1.642 26.169 1.00 97.50 145 LEU A O 1
ATOM 1175 N N . GLU A 1 146 ? -20.478 -1.146 24.018 1.00 97.06 146 GLU A N 1
ATOM 1176 C CA . GLU A 1 146 ? -21.738 -0.432 24.259 1.00 97.06 146 GLU A CA 1
ATOM 1177 C C . GLU A 1 146 ? -22.790 -1.333 24.928 1.00 97.06 146 GLU A C 1
ATOM 1179 O O . GLU A 1 146 ? -23.326 -0.990 25.976 1.00 97.06 146 GLU A O 1
ATOM 1184 N N . GLN A 1 147 ? -22.968 -2.570 24.449 1.00 97.75 147 GLN A N 1
ATOM 1185 C CA . GLN A 1 147 ? -23.848 -3.548 25.108 1.00 97.75 147 GLN A CA 1
ATOM 1186 C C . GLN A 1 147 ? -23.429 -3.897 26.547 1.00 97.75 147 GLN A C 1
ATOM 1188 O O . GLN A 1 147 ? -24.230 -4.410 27.335 1.00 97.75 147 GLN A O 1
ATOM 1193 N N . ILE A 1 148 ? -22.148 -3.755 26.899 1.00 96.50 148 ILE A N 1
ATOM 1194 C CA . ILE A 1 148 ? -21.700 -3.923 28.287 1.00 96.50 148 ILE A CA 1
ATOM 1195 C C . ILE A 1 148 ? -22.071 -2.683 29.104 1.00 96.50 148 ILE A C 1
ATOM 1197 O O . ILE A 1 148 ? -22.564 -2.843 30.221 1.00 96.50 148 ILE A O 1
ATOM 1201 N N . VAL A 1 149 ? -21.877 -1.488 28.546 1.00 96.88 149 VAL A N 1
ATOM 1202 C CA . VAL A 1 149 ? -22.260 -0.220 29.174 1.00 96.88 149 VAL A CA 1
ATOM 1203 C C . VAL A 1 149 ? -23.753 -0.190 29.496 1.00 96.88 149 VAL A C 1
ATOM 1205 O O . VAL A 1 149 ? -24.095 0.062 30.648 1.00 96.88 149 VAL A O 1
ATOM 1208 N N . ASP A 1 150 ? -24.621 -0.555 28.551 1.00 96.94 150 ASP A N 1
ATOM 1209 C CA . ASP A 1 150 ? -26.077 -0.582 28.762 1.00 96.94 150 ASP A CA 1
ATOM 1210 C C . ASP A 1 150 ? -26.461 -1.485 29.947 1.00 96.94 150 ASP A C 1
ATOM 1212 O O . ASP A 1 150 ? -27.244 -1.122 30.825 1.00 96.94 150 ASP A O 1
ATOM 1216 N N . ARG A 1 151 ? -25.828 -2.662 30.041 1.00 96.31 151 ARG A N 1
ATOM 1217 C CA . ARG A 1 151 ? -26.038 -3.590 31.164 1.00 96.31 151 ARG A CA 1
ATOM 1218 C C . ARG A 1 151 ? -25.550 -3.028 32.497 1.00 96.31 151 ARG A C 1
ATOM 1220 O O . ARG A 1 151 ? -26.062 -3.426 33.547 1.00 96.31 151 ARG A O 1
ATOM 1227 N N . PHE A 1 152 ? -24.528 -2.177 32.487 1.00 95.38 152 PHE A N 1
ATOM 1228 C CA . PHE A 1 152 ? -24.057 -1.505 33.693 1.00 95.38 152 PHE A CA 1
ATOM 1229 C C . PHE A 1 152 ? -24.941 -0.338 34.090 1.00 95.38 152 PHE A C 1
ATOM 1231 O O . PHE A 1 152 ? -25.188 -0.208 35.285 1.00 95.38 152 PHE A O 1
ATOM 1238 N N . ASP A 1 153 ? -25.498 0.415 33.144 1.00 95.56 153 ASP A N 1
ATOM 1239 C CA . ASP A 1 153 ? -26.527 1.410 33.447 1.00 95.56 153 ASP A CA 1
ATOM 1240 C C . ASP A 1 153 ? -27.732 0.764 34.135 1.00 95.56 153 ASP A C 1
ATOM 1242 O O . ASP A 1 153 ? -28.110 1.186 35.228 1.00 95.56 153 ASP A O 1
ATOM 1246 N N . ASP A 1 154 ? -28.263 -0.327 33.575 1.00 96.25 154 ASP A N 1
ATOM 1247 C CA . ASP A 1 154 ? -29.376 -1.076 34.176 1.00 96.25 154 ASP A CA 1
ATOM 1248 C C . ASP A 1 154 ? -29.052 -1.573 35.590 1.00 96.25 154 ASP A C 1
ATOM 1250 O O . ASP A 1 154 ? -29.905 -1.609 36.481 1.00 96.25 154 ASP A O 1
ATOM 1254 N N . ARG A 1 155 ? -27.807 -2.004 35.808 1.00 93.69 155 ARG A N 1
ATOM 1255 C CA . ARG A 1 155 ? -27.352 -2.495 37.110 1.00 93.69 155 ARG A CA 1
ATOM 1256 C C . ARG A 1 155 ? -27.161 -1.362 38.113 1.00 93.69 155 ARG A C 1
ATOM 1258 O O . ARG A 1 155 ? -27.448 -1.578 39.286 1.00 93.69 155 ARG A O 1
ATOM 1265 N N . LEU A 1 156 ? -26.668 -0.206 37.678 1.00 94.44 156 LEU A N 1
ATOM 1266 C CA . LEU A 1 156 ? -26.528 0.976 38.523 1.00 94.44 156 LEU A CA 1
ATOM 1267 C C . LEU A 1 156 ? -27.894 1.530 38.917 1.00 94.44 156 LEU A C 1
ATOM 1269 O O . LEU A 1 156 ? -28.077 1.810 40.094 1.00 94.44 156 LEU A O 1
ATOM 1273 N N . ASN A 1 157 ? -28.862 1.569 37.994 1.00 94.50 157 ASN A N 1
ATOM 1274 C CA . ASN A 1 157 ? -30.246 1.956 38.295 1.00 94.50 157 ASN A CA 1
ATOM 1275 C C . ASN A 1 157 ? -30.813 1.125 39.460 1.00 94.50 157 ASN A C 1
ATOM 1277 O O . ASN A 1 157 ? -31.329 1.679 40.420 1.00 94.50 157 ASN A O 1
ATOM 1281 N N . LYS A 1 158 ? -30.634 -0.202 39.430 1.00 92.75 158 LYS A N 1
ATOM 1282 C CA . LYS A 1 158 ? -31.099 -1.094 40.510 1.00 92.75 158 LYS A CA 1
ATOM 1283 C C . LYS A 1 158 ? -30.392 -0.845 41.846 1.00 92.75 158 LYS A C 1
ATOM 1285 O O . LYS A 1 158 ? -31.020 -0.878 42.890 1.00 92.75 158 LYS A O 1
ATOM 1290 N N . ILE A 1 159 ? -29.081 -0.600 41.819 1.00 90.25 159 ILE A N 1
ATOM 1291 C CA . ILE A 1 159 ? -28.297 -0.321 43.037 1.00 90.25 159 ILE A CA 1
ATOM 1292 C C . ILE A 1 159 ? -28.712 1.023 43.663 1.00 90.25 159 ILE A C 1
ATOM 1294 O O . ILE A 1 159 ? -28.733 1.154 44.888 1.00 90.25 159 ILE A O 1
ATOM 1298 N N . GLU A 1 160 ? -29.041 2.001 42.822 1.00 92.19 160 GLU A N 1
ATOM 1299 C CA . GLU A 1 160 ? -29.544 3.318 43.214 1.00 92.19 160 GLU A CA 1
ATOM 1300 C C . GLU A 1 160 ? -30.966 3.235 43.795 1.00 92.19 160 GLU A C 1
ATOM 1302 O O . GLU A 1 160 ? -31.242 3.862 44.815 1.00 92.19 160 GLU A O 1
ATOM 1307 N N . GLU A 1 161 ? -31.840 2.402 43.217 1.00 92.06 161 GLU A N 1
ATOM 1308 C CA . GLU A 1 161 ? -33.168 2.081 43.773 1.00 92.06 161 GLU A CA 1
ATOM 1309 C C . GLU A 1 161 ? -33.080 1.444 45.171 1.00 92.06 161 GLU A C 1
ATOM 1311 O O . GLU A 1 161 ? -33.909 1.737 46.032 1.00 92.06 161 GLU A O 1
ATOM 1316 N N . ASP A 1 162 ? -32.038 0.644 45.425 1.00 88.31 162 ASP A N 1
ATOM 1317 C CA . ASP A 1 162 ? -31.724 0.077 46.745 1.00 88.31 162 ASP A CA 1
ATOM 1318 C C . ASP A 1 162 ? -31.144 1.123 47.733 1.00 88.31 162 ASP A C 1
ATOM 1320 O O . ASP A 1 162 ? -30.770 0.780 48.855 1.00 88.31 162 ASP A O 1
ATOM 1324 N N . GLY A 1 163 ? -31.041 2.397 47.336 1.00 89.31 163 GLY A N 1
ATOM 1325 C CA . GLY A 1 163 ? -30.604 3.511 48.185 1.00 89.31 163 GLY A CA 1
ATOM 1326 C C . GLY A 1 163 ? -29.088 3.677 48.316 1.00 89.31 163 GLY A C 1
ATOM 1327 O O . GLY A 1 163 ? -28.630 4.431 49.175 1.00 89.31 163 GLY A O 1
ATOM 1328 N N . ASN A 1 164 ? -28.293 2.994 47.488 1.00 89.31 164 ASN A N 1
ATOM 1329 C CA . ASN A 1 164 ? -26.836 3.123 47.511 1.00 89.31 164 ASN A CA 1
ATOM 1330 C C . ASN A 1 164 ? -26.373 4.303 46.644 1.00 89.31 164 ASN A C 1
ATOM 1332 O O . ASN A 1 164 ? -26.905 4.541 45.561 1.00 89.31 164 ASN A O 1
ATOM 1336 N N . ASP A 1 165 ? -25.318 4.996 47.075 1.00 91.00 165 ASP A N 1
ATOM 1337 C CA . ASP A 1 165 ? -24.681 6.040 46.268 1.00 91.00 165 ASP A CA 1
ATOM 1338 C C . ASP A 1 165 ? -23.918 5.428 45.080 1.00 91.00 165 ASP A C 1
ATOM 1340 O O . ASP A 1 165 ? -22.939 4.701 45.251 1.00 91.00 165 ASP A O 1
ATOM 1344 N N . VAL A 1 166 ? -24.365 5.740 43.863 1.00 94.62 166 VAL A N 1
ATOM 1345 C CA . VAL A 1 166 ? -23.771 5.268 42.602 1.00 94.62 166 VAL A CA 1
ATOM 1346 C C . VAL A 1 166 ? -22.930 6.326 41.885 1.00 94.62 166 VAL A C 1
ATOM 1348 O O . VAL A 1 166 ? -22.447 6.065 40.782 1.00 94.62 166 VAL A O 1
ATOM 1351 N N . SER A 1 167 ? -22.731 7.505 42.480 1.00 93.50 167 SER A N 1
ATOM 1352 C CA . SER A 1 167 ? -22.105 8.671 41.835 1.00 93.50 167 SER A CA 1
ATOM 1353 C C . SER A 1 167 ? -20.753 8.355 41.185 1.00 93.50 167 SER A C 1
ATOM 1355 O O . SER A 1 167 ? -20.565 8.598 39.995 1.00 93.50 167 SER A O 1
ATOM 1357 N N . SER A 1 168 ? -19.834 7.732 41.926 1.00 92.06 168 SER A N 1
ATOM 1358 C CA . SER A 1 168 ? -18.501 7.367 41.419 1.00 92.06 168 SER A CA 1
ATOM 1359 C C . SER A 1 168 ? -18.546 6.393 40.235 1.00 92.06 168 SER A C 1
ATOM 1361 O O . SER A 1 168 ? -17.817 6.564 39.259 1.00 92.06 168 SER A O 1
ATOM 1363 N N . ALA A 1 169 ? -19.429 5.392 40.285 1.00 93.94 169 ALA A N 1
ATOM 1364 C CA . ALA A 1 169 ? -19.575 4.422 39.206 1.00 93.94 169 ALA A CA 1
ATOM 1365 C C . ALA A 1 169 ? -20.282 5.011 37.980 1.00 93.94 169 ALA A C 1
ATOM 1367 O O . ALA A 1 169 ? -19.958 4.624 36.859 1.00 93.94 169 ALA A O 1
ATOM 1368 N N . ARG A 1 170 ? -21.203 5.966 38.170 1.00 96.06 170 ARG A N 1
ATOM 1369 C CA . ARG A 1 170 ? -21.808 6.735 37.072 1.00 96.06 170 ARG A CA 1
ATOM 1370 C C . ARG A 1 170 ? -20.763 7.562 36.335 1.00 96.06 170 ARG A C 1
ATOM 1372 O O . ARG A 1 170 ? -20.771 7.549 35.109 1.00 96.06 170 ARG A O 1
ATOM 1379 N N . THR A 1 171 ? -19.856 8.220 37.059 1.00 96.31 171 THR A N 1
ATOM 1380 C CA . THR A 1 171 ? -18.743 8.966 36.452 1.00 96.31 171 THR A CA 1
ATOM 1381 C C . THR A 1 171 ? -17.852 8.042 35.627 1.00 96.31 171 THR A C 1
ATOM 1383 O O . THR A 1 171 ? -17.693 8.271 34.436 1.00 96.31 171 THR A O 1
ATOM 1386 N N . ALA A 1 172 ? -17.377 6.933 36.205 1.00 95.62 172 ALA A N 1
ATOM 1387 C CA . ALA A 1 172 ? -16.528 5.987 35.474 1.00 95.62 172 ALA A CA 1
ATOM 1388 C C . ALA A 1 172 ? -17.230 5.380 34.239 1.00 95.62 172 ALA A C 1
ATOM 1390 O O . ALA A 1 172 ? -16.604 5.124 33.212 1.00 95.62 172 ALA A O 1
ATOM 1391 N N . LEU A 1 173 ? -18.548 5.154 34.313 1.00 96.56 173 LEU A N 1
ATOM 1392 C CA . LEU A 1 173 ? -19.329 4.676 33.172 1.00 96.56 173 LEU A CA 1
ATOM 1393 C C . LEU A 1 173 ? -19.507 5.753 32.089 1.00 96.56 173 LEU A C 1
ATOM 1395 O O . LEU A 1 173 ? -19.555 5.416 30.907 1.00 96.56 173 LEU A O 1
ATOM 1399 N N . ALA A 1 174 ? -19.599 7.029 32.471 1.00 97.19 174 ALA A N 1
ATOM 1400 C CA . ALA A 1 174 ? -19.613 8.146 31.530 1.00 97.19 174 ALA A CA 1
ATOM 1401 C C . ALA A 1 174 ? -18.273 8.264 30.786 1.00 97.19 174 ALA A C 1
ATOM 1403 O O . ALA A 1 174 ? -18.285 8.351 29.560 1.00 97.19 174 ALA A O 1
ATOM 1404 N N . ASP A 1 175 ? -17.146 8.134 31.492 1.00 95.81 175 ASP A N 1
ATOM 1405 C CA . ASP A 1 175 ? -15.809 8.123 30.881 1.00 95.81 175 ASP A CA 1
ATOM 1406 C C . ASP A 1 175 ? -15.671 6.963 29.876 1.00 95.81 175 ASP A C 1
ATOM 1408 O O . ASP A 1 175 ? -15.167 7.127 28.764 1.00 95.81 175 ASP A O 1
ATOM 1412 N N . ALA A 1 176 ? -16.200 5.780 30.217 1.00 96.94 176 ALA A N 1
ATOM 1413 C CA . ALA A 1 176 ? -16.231 4.643 29.298 1.00 96.94 176 ALA A CA 1
ATOM 1414 C C . ALA A 1 176 ? -17.090 4.908 28.047 1.00 96.94 176 ALA A C 1
ATOM 1416 O O . ALA A 1 176 ? -16.714 4.496 26.949 1.00 96.94 176 ALA A O 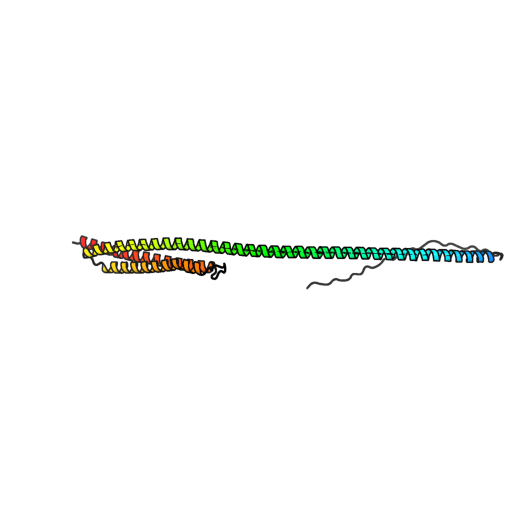1
ATOM 1417 N N . LYS A 1 177 ? -18.231 5.599 28.182 1.00 97.75 177 LYS A N 1
ATOM 1418 C CA . LYS A 1 177 ? -19.074 6.000 27.038 1.00 97.75 177 LYS A CA 1
ATOM 1419 C C . LYS A 1 177 ? -18.349 6.969 26.113 1.00 97.75 177 LYS A C 1
ATOM 1421 O O . LYS A 1 177 ? -18.420 6.802 24.896 1.00 97.75 177 LYS A O 1
ATOM 1426 N N . GLU A 1 178 ? -17.653 7.949 26.681 1.00 98.00 178 GLU A N 1
ATOM 1427 C CA . GLU A 1 178 ? -16.848 8.907 25.923 1.00 98.00 178 GLU A CA 1
ATOM 1428 C C . GLU A 1 178 ? -15.743 8.187 25.142 1.00 98.00 178 GLU A C 1
ATOM 1430 O O . GLU A 1 178 ? -15.680 8.302 23.919 1.00 98.00 178 GLU A O 1
ATOM 1435 N N . ALA A 1 179 ? -14.980 7.312 25.800 1.00 97.38 179 ALA A N 1
ATOM 1436 C CA . ALA A 1 179 ? -13.924 6.549 25.142 1.00 97.38 179 ALA A CA 1
ATOM 1437 C C . ALA A 1 179 ? -14.453 5.607 24.034 1.00 97.38 179 ALA A C 1
ATOM 1439 O O . ALA A 1 179 ? -13.815 5.443 22.991 1.00 97.38 179 ALA A O 1
ATOM 1440 N N . ILE A 1 180 ? -15.642 5.006 24.199 1.00 97.38 180 ILE A N 1
ATOM 1441 C CA . ILE A 1 180 ? -16.302 4.224 23.132 1.00 97.38 180 ILE A CA 1
ATOM 1442 C C . ILE A 1 180 ? -16.703 5.123 21.953 1.00 97.38 180 ILE A C 1
ATOM 1444 O O . ILE A 1 180 ? -16.556 4.713 20.797 1.00 97.38 180 ILE A O 1
ATOM 1448 N N . SER A 1 181 ? -17.207 6.329 22.225 1.00 97.94 181 SER A N 1
ATOM 1449 C CA . SER A 1 181 ? -17.548 7.314 21.193 1.00 97.94 181 SER A CA 1
ATOM 1450 C C . SER A 1 181 ? -16.312 7.717 20.386 1.00 97.94 181 SER A C 1
ATOM 1452 O O . SER A 1 181 ? -16.341 7.680 19.153 1.00 97.94 181 SER A O 1
ATOM 1454 N N . ASP A 1 182 ? -15.199 7.995 21.061 1.00 96.62 182 ASP A N 1
ATOM 1455 C CA . ASP A 1 182 ? -13.923 8.302 20.415 1.00 96.62 182 ASP A CA 1
ATOM 1456 C C . ASP A 1 182 ? -13.424 7.132 19.566 1.00 96.62 182 ASP A C 1
ATOM 1458 O O . ASP A 1 182 ? -13.039 7.311 18.406 1.00 96.62 182 ASP A O 1
ATOM 1462 N N . ALA A 1 183 ? -13.504 5.906 20.090 1.00 97.19 183 ALA A N 1
ATOM 1463 C CA . ALA A 1 183 ? -13.163 4.709 19.331 1.00 97.19 183 ALA A CA 1
ATOM 1464 C C . ALA A 1 183 ? -14.011 4.578 18.057 1.00 97.19 183 ALA A C 1
ATOM 1466 O O . ALA A 1 183 ? -13.471 4.261 16.995 1.00 97.19 183 ALA A O 1
ATOM 1467 N N . ARG A 1 184 ? -15.318 4.864 18.121 1.00 97.38 184 ARG A N 1
ATOM 1468 C CA . ARG A 1 184 ? -16.193 4.871 16.937 1.00 97.38 184 ARG A CA 1
ATOM 1469 C C . ARG A 1 184 ? -15.781 5.922 15.917 1.00 97.38 184 ARG A C 1
ATOM 1471 O O . ARG A 1 184 ? -15.693 5.584 14.738 1.00 97.38 184 ARG A O 1
ATOM 1478 N N . ALA A 1 185 ? -15.461 7.136 16.356 1.00 96.94 185 ALA A N 1
ATOM 1479 C CA . ALA A 1 185 ? -14.977 8.186 15.466 1.00 96.94 185 ALA A CA 1
ATOM 1480 C C . ALA A 1 185 ? -13.690 7.754 14.737 1.00 96.94 185 ALA A C 1
ATOM 1482 O O . ALA A 1 185 ? -13.578 7.910 13.521 1.00 96.94 185 ALA A O 1
ATOM 1483 N N . GLN A 1 186 ? -12.744 7.116 15.436 1.00 96.75 186 GLN A N 1
ATOM 1484 C CA . GLN A 1 186 ? -11.517 6.605 14.808 1.00 96.75 186 GLN A CA 1
ATOM 1485 C C . GLN A 1 186 ? -11.778 5.447 13.833 1.00 96.75 186 GLN A C 1
ATOM 1487 O O . GLN A 1 186 ? -11.128 5.344 12.789 1.00 96.75 186 GLN A O 1
ATOM 1492 N N . ILE A 1 187 ? -12.748 4.578 14.129 1.00 95.00 187 ILE A N 1
ATOM 1493 C CA . ILE A 1 187 ? -13.167 3.504 13.216 1.00 95.00 187 ILE A CA 1
ATOM 1494 C C . ILE A 1 187 ? -13.816 4.080 11.952 1.00 95.00 187 ILE A C 1
ATOM 1496 O O . ILE A 1 187 ? -13.582 3.565 10.857 1.00 95.00 187 ILE A O 1
ATOM 1500 N N . GLU A 1 188 ? -14.600 5.148 12.082 1.00 93.19 188 GLU A N 1
ATOM 1501 C CA . GLU A 1 188 ? -15.196 5.851 10.947 1.00 93.19 188 GLU A CA 1
ATOM 1502 C C . GLU A 1 188 ? -14.124 6.515 10.074 1.00 93.19 188 GLU A C 1
ATOM 1504 O O . GLU A 1 188 ? -14.139 6.350 8.854 1.00 93.19 188 GLU A O 1
ATOM 1509 N N . ILE A 1 189 ? -13.124 7.164 10.679 1.00 91.25 189 ILE A N 1
ATOM 1510 C CA . ILE A 1 189 ? -11.957 7.703 9.959 1.00 91.25 189 ILE A CA 1
ATOM 1511 C C . ILE A 1 189 ? -11.232 6.589 9.187 1.00 91.25 189 ILE A C 1
ATOM 1513 O O . ILE A 1 189 ? -10.925 6.745 8.000 1.00 91.25 189 ILE A O 1
ATOM 1517 N N . LEU A 1 190 ? -11.004 5.431 9.816 1.00 90.94 190 LEU A N 1
ATOM 1518 C CA . LEU A 1 190 ? -10.412 4.267 9.152 1.00 90.94 190 LEU A CA 1
ATOM 1519 C C . LEU A 1 190 ? -11.268 3.779 7.971 1.00 90.94 190 LEU A C 1
ATOM 1521 O O . LEU A 1 190 ? -10.724 3.441 6.917 1.00 90.94 190 LEU A O 1
ATOM 1525 N N . ALA A 1 191 ? -12.592 3.731 8.130 1.00 88.56 191 ALA A N 1
ATOM 1526 C CA . ALA A 1 191 ? -13.504 3.336 7.061 1.00 88.56 191 ALA A CA 1
ATOM 1527 C C . ALA A 1 191 ? -13.458 4.334 5.893 1.00 88.56 191 ALA A C 1
ATOM 1529 O O . ALA A 1 191 ? -13.320 3.920 4.742 1.00 88.56 191 ALA A O 1
ATOM 1530 N N . ASN A 1 192 ? -13.464 5.634 6.180 1.00 86.06 192 ASN A N 1
ATOM 1531 C CA . ASN A 1 192 ? -13.421 6.696 5.174 1.00 86.06 192 ASN A CA 1
ATOM 1532 C C . ASN A 1 192 ? -12.060 6.802 4.471 1.00 86.06 192 ASN A C 1
ATOM 1534 O O . ASN A 1 192 ? -12.008 7.153 3.294 1.00 86.06 192 ASN A O 1
ATOM 1538 N N . THR A 1 193 ? -10.974 6.359 5.116 1.00 82.56 193 THR A N 1
ATOM 1539 C CA . THR A 1 193 ? -9.656 6.231 4.467 1.00 82.56 193 THR A CA 1
ATOM 1540 C C . THR A 1 193 ? -9.731 5.348 3.209 1.00 82.56 193 THR A C 1
ATOM 1542 O O . THR A 1 193 ? -8.980 5.555 2.260 1.00 82.56 193 THR A O 1
ATOM 1545 N N . SER A 1 194 ? -10.656 4.378 3.146 1.00 70.44 194 SER A N 1
ATOM 1546 C CA . SER A 1 194 ? -10.871 3.571 1.931 1.00 70.44 194 SER A CA 1
ATOM 1547 C C . SER A 1 194 ? -11.426 4.386 0.755 1.00 70.44 194 SER A C 1
ATOM 1549 O O . SER A 1 194 ? -10.991 4.193 -0.382 1.00 70.44 194 SER A O 1
ATOM 1551 N N . VAL A 1 195 ? -12.324 5.337 1.029 1.00 67.06 195 VAL A N 1
ATOM 1552 C CA . VAL A 1 195 ? -12.948 6.219 0.033 1.00 67.06 195 VAL A CA 1
ATOM 1553 C C . VAL A 1 195 ? -11.907 7.182 -0.537 1.00 67.06 195 VAL A C 1
ATOM 1555 O O . VAL A 1 195 ? -11.784 7.312 -1.759 1.00 67.06 195 VAL A O 1
ATOM 1558 N N . ASP A 1 196 ? -11.079 7.767 0.326 1.00 67.75 196 ASP A N 1
ATOM 1559 C CA . ASP A 1 196 ? -9.992 8.661 -0.084 1.00 67.75 196 ASP A CA 1
ATOM 1560 C C . ASP A 1 196 ? -8.960 7.944 -0.962 1.00 67.75 196 ASP A C 1
ATOM 1562 O O . ASP A 1 196 ? -8.487 8.491 -1.955 1.00 67.75 196 ASP A O 1
ATOM 1566 N N . LEU A 1 197 ? -8.652 6.680 -0.662 1.00 67.50 197 LEU A N 1
ATOM 1567 C CA . LEU A 1 197 ? -7.759 5.878 -1.498 1.00 67.50 197 LEU A CA 1
ATOM 1568 C C . LEU A 1 197 ? -8.392 5.491 -2.835 1.00 67.50 197 LEU A C 1
ATOM 1570 O O . LEU A 1 197 ? -7.731 5.541 -3.869 1.00 67.50 197 LEU A O 1
ATOM 1574 N N . SER A 1 198 ? -9.673 5.125 -2.848 1.00 61.88 198 SER A N 1
ATOM 1575 C CA . SER A 1 198 ? -10.365 4.787 -4.097 1.00 61.88 198 SER A CA 1
ATOM 1576 C C . SER A 1 198 ? -10.430 5.973 -5.071 1.00 61.88 198 SER A C 1
ATOM 1578 O O . SER A 1 198 ? -10.354 5.778 -6.283 1.00 61.88 198 SER A O 1
ATOM 1580 N N . SER A 1 199 ? -10.494 7.199 -4.542 1.00 59.41 199 SER A N 1
ATOM 1581 C CA . SER A 1 199 ? -10.539 8.439 -5.320 1.00 59.41 199 SER A CA 1
ATOM 1582 C C . SER A 1 199 ? -9.153 8.994 -5.675 1.00 59.41 199 SER A C 1
ATOM 1584 O O . SER A 1 199 ? -8.999 9.583 -6.746 1.00 59.41 199 SER A O 1
ATOM 1586 N N . SER A 1 200 ? -8.126 8.777 -4.840 1.00 51.81 200 SER A N 1
ATOM 1587 C CA . SER A 1 200 ? -6.759 9.256 -5.101 1.00 51.81 200 SER A CA 1
ATOM 1588 C C . SER A 1 200 ? -5.958 8.352 -6.041 1.00 51.81 200 SER A C 1
ATOM 1590 O O . SER A 1 200 ? -5.046 8.816 -6.726 1.00 51.81 200 SER A O 1
ATOM 1592 N N . LEU A 1 201 ? -6.294 7.065 -6.148 1.00 55.28 201 LEU A N 1
ATOM 1593 C CA . LEU A 1 201 ? -5.721 6.196 -7.172 1.00 55.28 201 LEU A CA 1
ATOM 1594 C C . LEU A 1 201 ? -6.515 6.316 -8.481 1.00 55.28 201 LEU A C 1
ATOM 1596 O O . LEU A 1 201 ? -7.263 5.405 -8.838 1.00 55.28 201 LEU A O 1
ATOM 1600 N N . GLY A 1 202 ? -6.330 7.445 -9.172 1.00 47.34 202 GLY A N 1
ATOM 1601 C CA . GLY A 1 202 ? -7.061 7.855 -10.373 1.00 47.34 202 GLY A CA 1
ATOM 1602 C C . GLY A 1 202 ? -7.290 6.768 -11.436 1.00 47.34 202 GLY A C 1
ATOM 1603 O O . GLY A 1 202 ? -6.532 5.805 -11.575 1.00 47.34 202 GLY A O 1
ATOM 1604 N N . ALA A 1 203 ? -8.352 6.971 -12.218 1.00 43.28 203 ALA A N 1
ATOM 1605 C CA . ALA A 1 203 ? -8.870 6.062 -13.246 1.00 43.28 203 ALA A CA 1
ATOM 1606 C C . ALA A 1 203 ? -7.926 5.792 -14.444 1.00 43.28 203 ALA A C 1
ATOM 1608 O O . ALA A 1 203 ? -8.261 4.982 -15.298 1.00 43.28 203 ALA A O 1
ATOM 1609 N N . ASP A 1 204 ? -6.760 6.441 -14.506 1.00 44.44 204 ASP A N 1
ATOM 1610 C CA . ASP A 1 204 ? -5.819 6.424 -15.643 1.00 44.44 204 ASP A CA 1
ATOM 1611 C C . ASP A 1 204 ? -4.531 5.616 -15.357 1.00 44.44 204 ASP A C 1
ATOM 1613 O O . ASP A 1 204 ? -3.512 5.755 -16.025 1.00 44.44 204 ASP A O 1
ATOM 1617 N N . GLY A 1 205 ? -4.476 4.842 -14.265 1.00 47.69 205 GLY A N 1
ATOM 1618 C CA . GLY A 1 205 ? -3.238 4.144 -13.865 1.00 47.69 205 GLY A CA 1
ATOM 1619 C C . GLY A 1 205 ? -2.087 5.082 -13.442 1.00 47.69 205 GLY A C 1
ATOM 1620 O O . GLY A 1 205 ? -1.055 4.621 -12.947 1.00 47.69 205 GLY A O 1
ATOM 1621 N N . SER A 1 206 ? -2.281 6.400 -13.562 1.00 43.28 206 SER A N 1
ATOM 1622 C CA . SER A 1 206 ? -1.497 7.448 -12.923 1.00 43.28 206 SER A CA 1
ATOM 1623 C C . SER A 1 206 ? -1.729 7.391 -11.416 1.00 43.28 206 SER A C 1
ATOM 1625 O O . SER A 1 206 ? -2.784 7.730 -10.878 1.00 43.28 206 SER A O 1
ATOM 1627 N N . VAL A 1 207 ? -0.717 6.887 -10.728 1.00 49.44 207 VAL A N 1
ATOM 1628 C CA . VAL A 1 207 ? -0.640 6.826 -9.277 1.00 49.44 207 VAL A CA 1
ATOM 1629 C C . VAL A 1 207 ? -0.502 8.260 -8.746 1.00 49.44 207 VAL A C 1
ATOM 1631 O O . VAL A 1 207 ? 0.612 8.760 -8.632 1.00 49.44 207 VAL A O 1
ATOM 1634 N N . ALA A 1 208 ? -1.608 8.941 -8.419 1.00 50.69 208 ALA A N 1
ATOM 1635 C CA . ALA A 1 208 ? -1.524 10.252 -7.759 1.00 50.69 208 ALA A CA 1
ATOM 1636 C C . ALA A 1 208 ? -1.028 10.137 -6.299 1.00 50.69 208 ALA A C 1
ATOM 1638 O O . ALA A 1 208 ? -0.683 11.136 -5.676 1.00 50.69 208 ALA A O 1
ATOM 1639 N N . THR A 1 209 ? -0.971 8.921 -5.740 1.00 54.38 209 THR A N 1
ATOM 1640 C CA . THR A 1 209 ? -0.420 8.620 -4.407 1.00 54.38 209 THR A CA 1
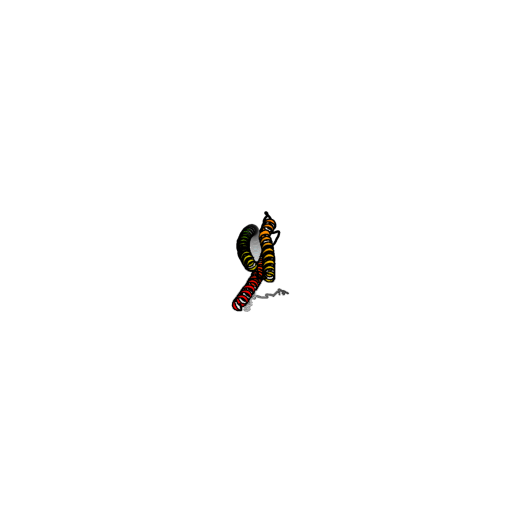ATOM 1641 C C . THR A 1 209 ? 0.244 7.242 -4.432 1.00 54.38 209 THR A C 1
ATOM 1643 O O . THR A 1 209 ? -0.427 6.268 -4.774 1.00 54.38 209 THR A O 1
ATOM 1646 N N . ASP A 1 210 ? 1.540 7.134 -4.105 1.00 67.50 210 ASP A N 1
ATOM 1647 C CA . ASP A 1 210 ? 2.282 5.856 -4.105 1.00 67.50 210 ASP A CA 1
ATOM 1648 C C . ASP A 1 210 ? 1.504 4.804 -3.278 1.00 67.50 210 ASP A C 1
ATOM 1650 O O . ASP A 1 210 ? 1.140 5.091 -2.133 1.00 67.50 210 ASP A O 1
ATOM 1654 N N . PRO A 1 211 ? 1.236 3.577 -3.786 1.00 67.38 211 PRO A N 1
ATOM 1655 C CA . PRO A 1 211 ? 0.561 2.529 -3.018 1.00 67.38 211 PRO A CA 1
ATOM 1656 C C . PRO A 1 211 ? 1.195 2.271 -1.646 1.00 67.38 211 PRO A C 1
ATOM 1658 O O . PRO A 1 211 ? 0.524 1.799 -0.727 1.00 67.38 211 PRO A O 1
ATOM 1661 N N . ARG A 1 212 ? 2.490 2.570 -1.488 1.00 71.75 212 ARG A N 1
ATOM 1662 C CA . ARG A 1 212 ? 3.182 2.500 -0.197 1.00 71.75 212 ARG A CA 1
ATOM 1663 C C . ARG A 1 212 ? 2.713 3.570 0.782 1.00 71.75 212 ARG A C 1
ATOM 1665 O O . ARG A 1 212 ? 2.488 3.242 1.944 1.00 71.75 212 ARG A O 1
ATOM 1672 N N . GLU A 1 213 ? 2.545 4.805 0.325 1.00 76.62 213 GLU A N 1
ATOM 1673 C CA . GLU A 1 213 ? 2.019 5.910 1.133 1.00 76.62 213 GLU A CA 1
ATOM 1674 C C . GLU A 1 213 ? 0.561 5.656 1.513 1.00 76.62 213 GLU A C 1
ATOM 1676 O O . GLU A 1 213 ? 0.187 5.811 2.674 1.00 76.62 213 GLU A O 1
ATOM 1681 N N . ALA A 1 214 ? -0.241 5.165 0.565 1.00 74.31 214 ALA A N 1
ATOM 1682 C CA . ALA A 1 214 ? -1.610 4.731 0.819 1.00 74.31 214 ALA A CA 1
ATOM 1683 C C . ALA A 1 214 ? -1.680 3.681 1.940 1.00 74.31 214 ALA A C 1
ATOM 1685 O O . ALA A 1 214 ? -2.437 3.813 2.901 1.00 74.31 214 ALA A O 1
ATOM 1686 N N . LEU A 1 215 ? -0.840 2.648 1.852 1.00 78.44 215 LEU A N 1
ATOM 1687 C CA . LEU A 1 215 ? -0.780 1.582 2.846 1.00 78.44 215 LEU A CA 1
ATOM 1688 C C . LEU A 1 215 ? -0.250 2.073 4.204 1.00 78.44 215 LEU A C 1
ATOM 1690 O O . LEU A 1 215 ? -0.670 1.553 5.238 1.00 78.44 215 LEU A O 1
ATOM 1694 N N . ALA A 1 216 ? 0.651 3.058 4.220 1.00 84.81 216 ALA A N 1
ATOM 1695 C CA . ALA A 1 216 ? 1.126 3.685 5.451 1.00 84.81 216 ALA A CA 1
ATOM 1696 C C . ALA A 1 216 ? -0.010 4.420 6.179 1.00 84.81 216 ALA A C 1
ATOM 1698 O O . ALA A 1 216 ? -0.236 4.136 7.353 1.00 84.81 216 ALA A O 1
ATOM 1699 N N . LYS A 1 217 ? -0.793 5.241 5.464 1.00 84.38 217 LYS A N 1
ATOM 1700 C CA . LYS A 1 217 ? -1.971 5.933 6.022 1.00 84.38 217 LYS A CA 1
ATOM 1701 C C . LYS A 1 217 ? -2.991 4.956 6.605 1.00 84.38 217 LYS A C 1
ATOM 1703 O O . LYS A 1 217 ? -3.472 5.140 7.716 1.00 84.38 217 LYS A O 1
ATOM 1708 N N . VAL A 1 218 ? -3.263 3.860 5.893 1.00 86.69 218 VAL A N 1
ATOM 1709 C CA . VAL A 1 218 ? -4.159 2.793 6.378 1.00 86.69 218 VAL A CA 1
ATOM 1710 C C . VAL A 1 218 ? -3.650 2.169 7.670 1.00 86.69 218 VAL A C 1
ATOM 1712 O O . VAL A 1 218 ? -4.432 1.900 8.579 1.00 86.69 218 VAL A O 1
ATOM 1715 N N . LYS A 1 219 ? -2.345 1.897 7.758 1.00 88.62 219 LYS A N 1
ATOM 1716 C CA . LYS A 1 219 ? -1.750 1.320 8.968 1.00 88.62 219 LYS A CA 1
ATOM 1717 C C . LYS A 1 219 ? -1.834 2.267 10.153 1.00 88.62 219 LYS A C 1
ATOM 1719 O O . LYS A 1 219 ? -2.120 1.794 11.247 1.00 88.62 219 LYS A O 1
ATOM 1724 N N . GLU A 1 220 ? -1.579 3.549 9.926 1.00 91.69 220 GLU A N 1
ATOM 1725 C CA . GLU A 1 220 ? -1.659 4.592 10.944 1.00 91.69 220 GLU A CA 1
ATOM 1726 C C . GLU A 1 220 ? -3.087 4.719 11.477 1.00 91.69 220 GLU A C 1
ATOM 1728 O O . GLU A 1 220 ? -3.307 4.451 12.655 1.00 91.69 220 GLU A O 1
ATOM 1733 N N . ALA A 1 221 ? -4.071 4.942 10.598 1.00 91.62 221 ALA A N 1
ATOM 1734 C CA . ALA A 1 221 ? -5.484 5.006 10.978 1.00 91.62 221 ALA A CA 1
ATOM 1735 C C . ALA A 1 221 ? -5.947 3.729 11.705 1.00 91.62 221 ALA A C 1
ATOM 1737 O O . ALA A 1 221 ? -6.666 3.780 12.702 1.00 91.62 221 ALA A O 1
ATOM 1738 N N . ALA A 1 222 ? -5.487 2.557 11.252 1.00 92.50 222 ALA A N 1
ATOM 1739 C CA . ALA A 1 222 ? -5.801 1.296 11.912 1.00 92.50 222 ALA A CA 1
ATOM 1740 C C . ALA A 1 222 ? -5.108 1.137 13.274 1.00 92.50 222 ALA A C 1
ATOM 1742 O O . ALA A 1 222 ? -5.610 0.378 14.099 1.00 92.50 222 ALA A O 1
ATOM 1743 N N . SER A 1 223 ? -3.956 1.770 13.512 1.00 95.50 223 SER A N 1
ATOM 1744 C CA . SER A 1 223 ? -3.312 1.788 14.833 1.00 95.50 223 SER A CA 1
ATOM 1745 C C . SER A 1 223 ? -4.098 2.675 15.784 1.00 95.50 223 SER A C 1
ATOM 1747 O O . SER A 1 223 ? -4.508 2.200 16.838 1.00 95.50 223 SER A O 1
ATOM 1749 N N . THR A 1 224 ? -4.420 3.896 15.357 1.00 96.00 224 THR A N 1
ATOM 1750 C CA . THR A 1 224 ? -5.193 4.858 16.149 1.00 96.00 224 THR A CA 1
ATOM 1751 C C . THR A 1 224 ? -6.553 4.291 16.556 1.00 96.00 224 THR A C 1
ATOM 1753 O O . THR A 1 224 ? -6.917 4.338 17.726 1.00 96.00 224 THR A O 1
ATOM 1756 N N . ALA A 1 225 ? -7.273 3.641 15.635 1.00 96.00 225 ALA A N 1
ATOM 1757 C CA . ALA A 1 225 ? -8.538 2.982 15.961 1.00 96.00 225 ALA A CA 1
ATOM 1758 C C . ALA A 1 225 ? -8.377 1.804 16.946 1.00 96.00 225 ALA A C 1
ATOM 1760 O O . ALA A 1 225 ? -9.267 1.549 17.758 1.00 96.00 225 ALA A O 1
ATOM 1761 N N . ARG A 1 226 ? -7.252 1.068 16.903 1.00 96.56 226 ARG A N 1
ATOM 1762 C CA . ARG A 1 226 ? -6.971 0.008 17.894 1.00 96.56 226 ARG A CA 1
ATOM 1763 C C . ARG A 1 226 ? -6.672 0.579 19.268 1.00 96.56 226 ARG A C 1
ATOM 1765 O O . ARG A 1 226 ? -7.113 -0.012 20.247 1.00 96.56 226 ARG A O 1
ATOM 1772 N N . GLU A 1 227 ? -5.893 1.649 19.325 1.00 97.88 227 GLU A N 1
ATOM 1773 C CA . GLU A 1 227 ? -5.531 2.324 20.571 1.00 97.88 227 GLU A CA 1
ATOM 1774 C C . GLU A 1 227 ? -6.786 2.885 21.238 1.00 97.88 227 GLU A C 1
ATOM 1776 O O . GLU A 1 227 ? -7.082 2.490 22.358 1.00 97.88 227 GLU A O 1
ATOM 1781 N N . ALA A 1 228 ? -7.633 3.605 20.499 1.00 97.19 228 ALA A N 1
ATOM 1782 C CA . ALA A 1 228 ? -8.898 4.107 21.034 1.00 97.19 228 ALA A CA 1
ATOM 1783 C C . ALA A 1 228 ? -9.830 2.985 21.543 1.00 97.19 228 ALA A C 1
ATOM 1785 O O . ALA A 1 228 ? -10.442 3.106 22.600 1.00 97.19 228 ALA A O 1
ATOM 1786 N N . LEU A 1 229 ? -9.908 1.840 20.846 1.00 97.44 229 LEU A N 1
ATOM 1787 C CA . LEU A 1 229 ? -10.654 0.670 21.344 1.00 97.44 229 LEU A CA 1
ATOM 1788 C C . LEU A 1 229 ? -10.049 0.063 22.617 1.00 97.44 229 LEU A C 1
ATOM 1790 O O . LEU A 1 229 ? -10.776 -0.504 23.436 1.00 97.44 229 LEU A O 1
ATOM 1794 N N . LYS A 1 230 ? -8.722 0.111 22.756 1.00 97.94 230 LYS A N 1
ATOM 1795 C CA . LYS A 1 230 ? -8.025 -0.365 23.951 1.00 97.94 230 LYS A CA 1
ATOM 1796 C C . LYS A 1 230 ? -8.338 0.547 25.131 1.00 97.94 230 LYS A C 1
ATOM 1798 O O . LYS A 1 230 ? -8.698 0.025 26.181 1.00 97.94 230 LYS A O 1
ATOM 1803 N N . ASP A 1 231 ? -8.282 1.854 24.918 1.00 97.00 231 ASP A N 1
ATOM 1804 C CA . ASP A 1 231 ? -8.585 2.866 25.927 1.00 97.00 231 ASP A CA 1
ATOM 1805 C C . ASP A 1 231 ? -10.049 2.750 26.374 1.00 97.00 231 ASP A C 1
ATOM 1807 O O . ASP A 1 231 ? -10.318 2.610 27.563 1.00 97.00 231 ASP A O 1
ATOM 1811 N N . ALA A 1 232 ? -10.991 2.613 25.433 1.00 97.19 232 ALA A N 1
ATOM 1812 C CA . ALA A 1 232 ? -12.403 2.354 25.733 1.00 97.19 232 ALA A CA 1
ATOM 1813 C C . ALA A 1 232 ? -12.622 1.108 26.603 1.00 97.19 232 ALA A C 1
ATOM 1815 O O . ALA A 1 232 ? -13.448 1.089 27.517 1.00 97.19 232 ALA A O 1
ATOM 1816 N N . HIS A 1 233 ? -11.876 0.040 26.327 1.00 97.50 233 HIS A N 1
ATOM 1817 C CA . HIS A 1 233 ? -11.939 -1.177 27.122 1.00 97.50 233 HIS A CA 1
ATOM 1818 C C . HIS A 1 233 ? -11.280 -1.021 28.505 1.00 97.50 233 HIS A C 1
ATOM 1820 O O . HIS A 1 233 ? -11.733 -1.653 29.461 1.00 97.50 233 HIS A O 1
ATOM 1826 N N . GLU A 1 234 ? -10.226 -0.214 28.630 1.00 97.56 234 GLU A N 1
ATOM 1827 C CA . GLU A 1 234 ? -9.607 0.134 29.915 1.00 97.56 234 GLU A CA 1
ATOM 1828 C C . GLU A 1 234 ? -10.561 0.971 30.776 1.00 97.56 234 GLU A C 1
ATOM 1830 O O . GLU A 1 234 ? -10.875 0.544 31.885 1.00 97.56 234 GLU A O 1
ATOM 1835 N N . SER A 1 235 ? -11.165 2.030 30.233 1.00 96.38 235 SER A N 1
ATOM 1836 C CA . SER A 1 235 ? -12.188 2.819 30.936 1.00 96.38 235 SER A CA 1
ATOM 1837 C C . SER A 1 235 ? -13.376 1.961 31.385 1.00 96.38 235 SER A C 1
ATOM 1839 O O . SER A 1 235 ? -13.897 2.110 32.491 1.00 96.38 235 SER A O 1
ATOM 1841 N N . LEU A 1 236 ? -13.786 0.984 30.567 1.00 95.56 236 LEU A N 1
ATOM 1842 C CA . LEU A 1 236 ? -14.842 0.051 30.953 1.00 95.56 236 LEU A CA 1
ATOM 1843 C C . LEU A 1 236 ? -14.423 -0.870 32.111 1.00 95.56 236 LEU A C 1
ATOM 1845 O O . LEU A 1 236 ? -15.268 -1.249 32.923 1.00 95.56 236 LEU A O 1
ATOM 1849 N N . ARG A 1 237 ? -13.142 -1.246 32.216 1.00 96.81 237 ARG A N 1
ATOM 1850 C CA . ARG A 1 237 ? -12.634 -2.001 33.375 1.00 96.81 237 ARG A CA 1
ATOM 1851 C C . ARG A 1 237 ? -12.657 -1.163 34.644 1.00 96.81 237 ARG A C 1
ATOM 1853 O O . ARG A 1 237 ? -13.049 -1.694 35.681 1.00 96.81 237 ARG A O 1
ATOM 1860 N N . ASP A 1 238 ? -12.321 0.114 34.551 1.00 94.31 238 ASP A N 1
ATOM 1861 C CA . ASP A 1 238 ? -12.375 1.026 35.694 1.00 94.31 238 ASP A CA 1
ATOM 1862 C C . ASP A 1 238 ? -13.824 1.188 36.183 1.00 94.31 238 ASP A C 1
ATOM 1864 O O . ASP A 1 238 ? -14.105 1.069 37.379 1.00 94.31 238 ASP A O 1
ATOM 1868 N N . ALA A 1 239 ? -14.784 1.303 35.256 1.00 93.56 239 ALA A N 1
ATOM 1869 C CA . ALA A 1 239 ? -16.210 1.269 35.583 1.00 93.56 239 ALA A CA 1
ATOM 1870 C C . ALA A 1 239 ? -16.626 -0.054 36.259 1.00 93.56 239 ALA A C 1
ATOM 1872 O O . ALA A 1 239 ? -17.370 -0.053 37.246 1.00 93.56 239 ALA A O 1
ATOM 1873 N N . VAL A 1 240 ? -16.117 -1.199 35.784 1.00 93.94 240 VAL A N 1
ATOM 1874 C CA . VAL A 1 240 ? -16.344 -2.508 36.426 1.00 93.94 240 VAL A CA 1
ATOM 1875 C C . VAL A 1 240 ? -15.802 -2.536 37.851 1.00 93.94 240 VAL A C 1
ATOM 1877 O O . VAL A 1 240 ? -16.473 -3.081 38.732 1.00 93.94 240 VAL A O 1
ATOM 1880 N N . GLU A 1 241 ? -14.615 -1.986 38.101 1.00 93.94 241 GLU A N 1
ATOM 1881 C CA . GLU A 1 241 ? -14.038 -1.922 39.445 1.00 93.94 241 GLU A CA 1
ATOM 1882 C C . GLU A 1 241 ? -14.826 -0.999 40.371 1.00 93.94 241 GLU A C 1
ATOM 1884 O O . GLU A 1 241 ? -15.096 -1.390 41.509 1.00 93.94 241 GLU A O 1
ATOM 1889 N N . ALA A 1 242 ? -15.287 0.155 39.887 1.00 92.50 242 ALA A N 1
ATOM 1890 C CA . ALA A 1 242 ? -16.149 1.048 40.658 1.00 92.50 242 ALA A CA 1
ATOM 1891 C C . ALA A 1 242 ? -17.448 0.336 41.084 1.00 92.50 242 ALA A C 1
ATOM 1893 O O . ALA A 1 242 ? -17.781 0.287 42.271 1.00 92.50 242 ALA A O 1
ATOM 1894 N N . ILE A 1 243 ? -18.129 -0.336 40.147 1.00 90.56 243 ILE A N 1
ATOM 1895 C CA . ILE A 1 243 ? -19.323 -1.156 40.434 1.00 90.56 243 ILE A CA 1
ATOM 1896 C C . ILE A 1 243 ? -18.981 -2.339 41.364 1.00 90.56 243 ILE A C 1
ATOM 1898 O O . ILE A 1 243 ? -19.784 -2.727 42.219 1.00 90.56 243 ILE A O 1
ATOM 1902 N N . ARG A 1 244 ? -17.783 -2.914 41.184 1.00 89.81 244 ARG A N 1
ATOM 1903 C CA . ARG A 1 244 ? -17.040 -3.820 42.081 1.00 89.81 244 ARG A CA 1
ATOM 1904 C C . ARG A 1 244 ? -17.193 -3.419 43.544 1.00 89.81 244 ARG A C 1
ATOM 1906 O O . ARG A 1 244 ? -17.801 -4.107 44.370 1.00 89.81 244 ARG A O 1
ATOM 1913 N N . ASN A 1 245 ? -16.592 -2.274 43.819 1.00 89.31 245 A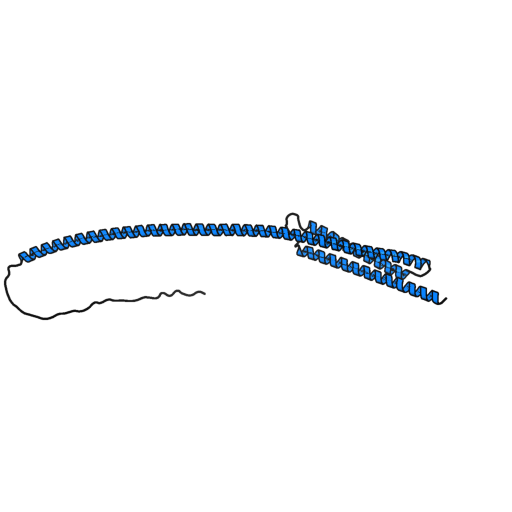SN A N 1
ATOM 1914 C CA . ASN A 1 245 ? -16.367 -1.746 45.150 1.00 89.31 245 ASN A CA 1
ATOM 1915 C C . ASN A 1 245 ? -17.677 -1.315 45.815 1.00 89.31 245 ASN A C 1
ATOM 1917 O O . ASN A 1 245 ? -17.862 -1.624 46.989 1.00 89.31 245 ASN A O 1
ATOM 1921 N N . LEU A 1 246 ? -18.625 -0.754 45.052 1.00 86.75 246 LEU A N 1
ATOM 1922 C CA . LEU A 1 246 ? -19.969 -0.425 45.545 1.00 86.75 246 LEU A CA 1
ATOM 1923 C C . LEU A 1 246 ? -20.716 -1.642 46.108 1.00 86.75 246 LEU A C 1
ATOM 1925 O O . LEU A 1 246 ? -21.339 -1.574 47.166 1.00 86.75 246 LEU A O 1
ATOM 1929 N N . LYS A 1 247 ? -20.642 -2.793 45.429 1.00 77.56 247 LYS A N 1
ATOM 1930 C CA . LYS A 1 247 ? -21.300 -4.012 45.926 1.00 77.56 247 LYS A CA 1
ATOM 1931 C C . LYS A 1 247 ? -20.647 -4.571 47.181 1.00 77.56 247 LYS A C 1
ATOM 1933 O O . LYS A 1 247 ? -21.343 -5.119 48.033 1.00 77.56 247 LYS A O 1
ATOM 1938 N N . LEU A 1 248 ? -19.323 -4.471 47.279 1.00 78.62 248 LEU A N 1
ATOM 1939 C CA . LEU A 1 248 ? -18.598 -4.917 48.464 1.00 78.62 248 LEU A CA 1
ATOM 1940 C C . LEU A 1 248 ? -18.940 -4.035 49.668 1.00 78.62 248 LEU A C 1
ATOM 1942 O O . LEU A 1 248 ? -19.225 -4.576 50.731 1.00 78.62 248 LEU A O 1
ATOM 1946 N N . SER A 1 249 ? -18.996 -2.711 49.499 1.00 73.06 249 SER A N 1
ATOM 1947 C CA . SER A 1 249 ? -19.394 -1.801 50.579 1.00 73.06 249 SER A CA 1
ATOM 1948 C C . SER A 1 249 ? -20.842 -2.020 51.021 1.00 73.06 249 SER A C 1
ATOM 1950 O O . SER A 1 249 ? -21.091 -2.118 52.220 1.00 73.06 249 SER A O 1
ATOM 1952 N N . ALA A 1 250 ? -21.778 -2.191 50.081 1.00 71.44 250 ALA A N 1
ATOM 1953 C CA . ALA A 1 250 ? -23.179 -2.484 50.398 1.00 71.44 250 ALA A CA 1
ATOM 1954 C C . ALA A 1 250 ? -23.340 -3.820 51.152 1.00 71.44 250 ALA A C 1
ATOM 1956 O O . ALA A 1 250 ? -24.079 -3.912 52.129 1.00 71.44 250 ALA A O 1
ATOM 1957 N N . SER A 1 251 ? -22.598 -4.859 50.747 1.00 73.00 251 SER A N 1
ATOM 1958 C CA . SER A 1 251 ? -22.620 -6.161 51.426 1.00 73.00 251 SER A CA 1
ATOM 1959 C C . SER A 1 251 ? -22.034 -6.118 52.838 1.00 73.00 251 SER A C 1
ATOM 1961 O O . SER A 1 251 ? -22.468 -6.900 53.678 1.00 73.00 251 SER A O 1
ATOM 1963 N N . VAL A 1 252 ? -21.031 -5.274 53.092 1.00 67.75 252 VAL A N 1
ATOM 1964 C CA . VAL A 1 252 ? -20.437 -5.127 54.429 1.00 67.75 252 VAL A CA 1
ATOM 1965 C C . VAL A 1 252 ? -21.383 -4.368 55.355 1.00 67.75 252 VAL A C 1
ATOM 1967 O O . VAL A 1 252 ? -21.523 -4.764 56.506 1.00 67.75 252 VAL A O 1
ATOM 1970 N N . LEU A 1 253 ? -22.075 -3.337 54.859 1.00 60.62 253 LEU A N 1
ATOM 1971 C CA . LEU A 1 253 ? -23.074 -2.601 55.641 1.00 60.62 253 LEU A CA 1
ATOM 1972 C C . LEU A 1 253 ? -24.247 -3.501 56.058 1.00 60.62 253 LEU A C 1
ATOM 1974 O O . LEU A 1 253 ? -24.566 -3.566 57.240 1.00 60.62 253 LEU A O 1
ATOM 1978 N N . ASN A 1 254 ? -24.788 -4.295 55.131 1.00 60.03 254 ASN A N 1
ATOM 1979 C CA . ASN A 1 254 ? -25.885 -5.228 55.426 1.00 60.03 254 ASN A CA 1
ATOM 1980 C C . ASN A 1 254 ? -25.490 -6.412 56.331 1.00 60.03 254 ASN A C 1
ATOM 1982 O O . ASN A 1 254 ? -26.365 -7.140 56.783 1.00 60.03 254 ASN A O 1
ATOM 1986 N N . ALA A 1 255 ? -24.196 -6.664 56.554 1.00 59.97 255 ALA A N 1
ATOM 1987 C CA . ALA A 1 255 ? -23.720 -7.733 57.439 1.00 59.97 255 ALA A CA 1
ATOM 1988 C C . ALA A 1 255 ? -23.460 -7.258 58.882 1.00 59.97 255 ALA A C 1
ATOM 1990 O O . ALA A 1 255 ? -23.116 -8.077 59.736 1.00 59.97 255 ALA A O 1
ATOM 1991 N N . VAL A 1 256 ? -23.551 -5.948 59.133 1.00 55.34 256 VAL A N 1
ATOM 1992 C CA . VAL A 1 256 ? -23.290 -5.318 60.439 1.00 55.34 256 VAL A CA 1
ATOM 1993 C C . VAL A 1 256 ? -24.591 -4.919 61.159 1.00 55.34 256 VAL A C 1
ATOM 1995 O O . VAL A 1 256 ? -24.554 -4.701 62.370 1.00 55.34 256 VAL A O 1
ATOM 1998 N N . GLU A 1 257 ? -25.726 -4.882 60.453 1.00 44.31 257 GLU A N 1
ATOM 1999 C CA . GLU A 1 257 ? -27.084 -4.767 61.022 1.00 44.31 257 GLU A CA 1
ATOM 2000 C C . GLU A 1 257 ? -27.698 -6.137 61.349 1.00 44.31 257 GLU A C 1
ATOM 2002 O O . GLU A 1 257 ? -28.392 -6.226 62.390 1.00 44.31 257 GLU A O 1
#

pLDDT: mean 77.89, std 19.72, range [33.09, 98.0]

Mean predicted aligned error: 16.46 Å

Foldseek 3Di:
DDDDDDDDDDDDDDDDDDDDDDDDDDDDDDDDDDCPVVVVVVVVVVVVVVVVVVVVVVVVVVVVVVVVVVVVVVVVVVVVVVVVVVVVVVVVVVVVVVVVVVVVVVVVVVVVLVVLLVVVVVLLVVLLVVLVVLLVVLVVLLVVLVVLLVVLVVVLVVLVVVVFDCPVLVVLSVQLVVLSVQLNVLSVVLNCLSVVCVVQCDPPSPNNDPSVRSVVVNVVSSVSSVVSSVVSVVSSVVSVVSVVVSVVVVVVVVVVD